Protein AF-A0A504YYD1-F1 (afdb_monomer)

Nearest PDB structures (foldseek):
  1g73-assembly2_B  TM=5.243E-01  e=1.304E+00  Homo sapiens
  6mbz-assembly1_A  TM=4.098E-01  e=5.709E-01  Homo sapiens
  8e2i-assembly1_F  TM=4.794E-01  e=3.617E+00  Homo sapiens
  6grj-assembly1_D  TM=2.932E-01  e=6.803E+00  Aeromonas hydrophila

Sequence (194 aa):
MLKLFTLKDSTRMEMFETFVKDASSSIQLWKGELDQLIQSCKQVSDAHRDLDCLGSANFLPFDIDLHVWTNSLKCKLGSALENSFEAMNRLRTASLNVLERIESLEIVLCPSIGLPDLPDNWAHISNCLSLLNRFRTELANECDAIGLYHLRAVFKNDDSHSPSVLPPFDPNLSVIWKLWMELYLPVLRTAVHS

Organism: Fasciola gigantica (NCBI:txid46835)

Mean predicted aligned error: 9.42 Å

pLDDT: mean 80.43, std 17.42, range [34.28, 98.25]

Radius of gyration: 24.1 Å; Cα contacts (8 Å, |Δi|>4): 120; chains: 1; bounding box: 50×37×82 Å

Solvent-accessible surface area (backbone atoms only — not comparable to full-atom values): 10838 Å² total; per-residue (Å²): 131,77,74,65,59,62,55,58,52,52,57,49,46,56,49,51,54,48,41,52,52,52,29,52,52,32,47,52,50,28,53,52,31,47,54,49,25,55,54,25,34,48,48,24,44,51,31,52,50,57,50,51,51,59,78,69,50,94,70,71,65,94,86,59,58,63,66,63,53,52,50,51,45,50,51,51,29,51,53,26,48,52,51,24,53,52,28,49,51,51,27,51,52,30,50,52,51,30,50,54,32,51,51,53,44,49,64,66,56,56,73,66,74,78,56,97,84,49,80,81,52,48,64,55,52,52,48,52,53,53,47,56,54,49,50,52,55,51,44,52,55,50,51,53,43,50,51,53,52,48,51,34,34,73,66,65,54,58,78,88,78,57,83,93,78,67,80,84,75,54,91,89,60,57,62,61,62,48,43,41,67,74,55,45,51,56,54,58,54,51,68,71,77,111

Secondary structure (DSSP, 8-state):
--HHHHHHHHHHHHHHHHHHHHHHHHHHHHHHHHHHHHHHHHHHHHHHHHHHHHHH-S---TTS-HHHHHHHHHHHHHHHHHHHHHHHHHHHHHHHHHHHHHHHHHHHHGGGGG-TT-TTTHHHHHHHHHHHHHHHHHHHHHHHHHHHHHHHHHHT--GGGS-TTSPPP-TT--HHHHHIIIIIHHHHHHHHH-

Foldseek 3Di:
DPPVVVVVLVVLLVVLVVLLVQLLVLVVQLLVLLVQLVVLLVQLLVLVVVLVCLVVDPDDPPPDDPVVVNVVSVVSNVVSLVSNVVSLVSSVVSLVSSLVSLVVSLVSLVVVVPDPPCPPCVVLSVVLVVLSVVLNVLSVVLNVLSVVSSVCSSVVDDPVPDDPPDDRDDSVDDPNNCCCVPPNSVSSVVSSVD

Structure (mmCIF, N/CA/C/O backbone):
data_AF-A0A504YYD1-F1
#
_entry.id   AF-A0A504YYD1-F1
#
loop_
_atom_site.group_PDB
_atom_site.id
_atom_site.type_symbol
_atom_site.label_atom_id
_atom_site.label_alt_id
_atom_site.label_comp_id
_atom_site.label_asym_id
_atom_site.label_entity_id
_atom_site.label_seq_id
_atom_site.pdbx_PDB_ins_code
_atom_site.Cartn_x
_atom_site.Cartn_y
_atom_site.Cartn_z
_atom_site.occupancy
_atom_site.B_iso_or_equiv
_atom_site.auth_seq_id
_atom_site.auth_comp_id
_atom_site.auth_asym_id
_atom_site.auth_atom_id
_atom_site.pdbx_PDB_model_num
ATOM 1 N N . MET A 1 1 ? -24.766 14.985 42.726 1.00 42.97 1 MET A N 1
ATOM 2 C CA . MET A 1 1 ? -23.705 14.038 42.318 1.00 42.97 1 MET A CA 1
ATOM 3 C C . MET A 1 1 ? -23.886 13.459 40.900 1.00 42.97 1 MET A C 1
ATOM 5 O O . MET A 1 1 ? -22.974 12.806 40.429 1.00 42.97 1 MET A O 1
ATOM 9 N N . LEU A 1 2 ? -24.981 13.758 40.177 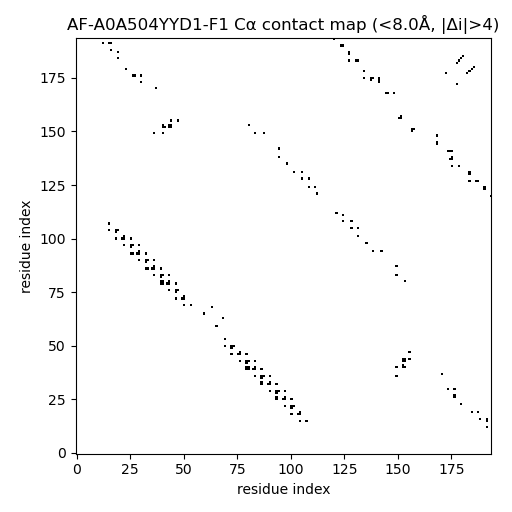1.00 41.09 2 LEU A N 1
ATOM 10 C CA . LEU A 1 2 ? -25.261 13.253 38.814 1.00 41.09 2 LEU A CA 1
ATOM 11 C C . LEU A 1 2 ? -24.666 14.074 37.644 1.00 41.09 2 LEU A C 1
ATOM 13 O O . LEU A 1 2 ? -24.693 13.615 36.514 1.00 41.09 2 LEU A O 1
ATOM 17 N N . LYS A 1 3 ? -24.111 15.274 37.883 1.00 34.28 3 LYS A N 1
ATOM 18 C CA . LYS A 1 3 ? -23.580 16.153 36.811 1.00 34.28 3 LYS A CA 1
ATOM 19 C C . LYS A 1 3 ? -22.108 15.911 36.436 1.00 34.28 3 LYS A C 1
ATOM 21 O O . LYS A 1 3 ? -21.647 16.446 35.437 1.00 34.28 3 LYS A O 1
ATOM 26 N N . LEU A 1 4 ? -21.365 15.142 37.236 1.00 34.69 4 LEU A N 1
ATOM 27 C CA . LEU A 1 4 ? -19.936 14.868 37.004 1.00 34.69 4 LEU A CA 1
ATOM 28 C C . LEU A 1 4 ? -19.695 13.643 36.107 1.00 34.69 4 LEU A C 1
ATOM 30 O O . LEU A 1 4 ? -18.653 13.575 35.464 1.00 34.69 4 LEU A O 1
ATOM 34 N N . PHE A 1 5 ? -20.654 12.715 36.029 1.00 34.59 5 PHE A N 1
ATOM 35 C CA . PHE A 1 5 ? -20.566 11.543 35.151 1.00 34.59 5 PHE A CA 1
ATOM 36 C C . PHE A 1 5 ? -20.777 11.916 33.674 1.00 34.59 5 PHE A C 1
ATOM 38 O O . PHE A 1 5 ? -19.960 11.568 32.832 1.00 34.59 5 PHE A O 1
ATOM 45 N N . THR A 1 6 ? -21.766 12.762 33.369 1.00 43.53 6 THR A N 1
ATOM 46 C CA . THR A 1 6 ? -22.116 13.142 31.986 1.00 43.53 6 THR A CA 1
ATOM 47 C C . THR A 1 6 ? -21.022 13.916 31.239 1.00 43.53 6 THR A C 1
ATOM 49 O O . THR A 1 6 ? -20.886 13.781 30.030 1.00 43.53 6 THR A O 1
ATOM 52 N N . LEU A 1 7 ? -20.223 14.726 31.940 1.00 42.06 7 LEU A N 1
ATOM 53 C CA . LEU A 1 7 ? -19.131 15.500 31.329 1.00 42.06 7 LEU A CA 1
ATOM 54 C C . LEU A 1 7 ? -17.908 14.633 30.999 1.00 42.06 7 LEU A C 1
ATOM 56 O O . LEU A 1 7 ? -17.250 14.861 29.989 1.00 42.06 7 LEU A O 1
ATOM 60 N N . LYS A 1 8 ? -17.612 13.628 31.832 1.00 53.81 8 LYS A N 1
ATOM 61 C CA . LYS A 1 8 ? -16.450 12.747 31.656 1.00 53.81 8 LYS A CA 1
ATOM 62 C C . LYS A 1 8 ? -16.650 11.761 30.502 1.00 53.81 8 LYS A C 1
ATOM 64 O O . LYS A 1 8 ? -15.680 11.44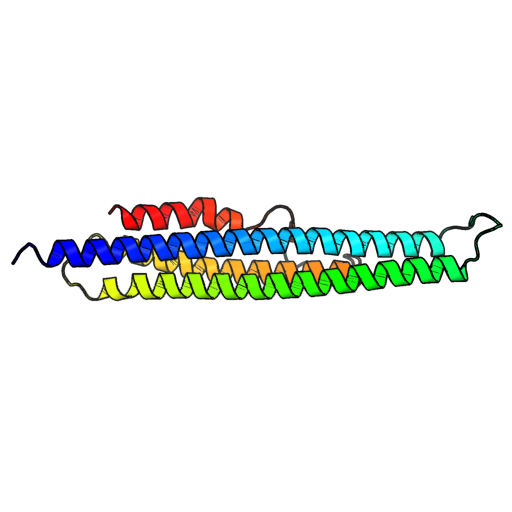4 29.816 1.00 53.81 8 LYS A O 1
ATOM 69 N N . ASP A 1 9 ? -17.891 11.342 30.268 1.00 59.84 9 ASP A N 1
ATOM 70 C CA . ASP A 1 9 ? -18.254 10.472 29.146 1.00 59.84 9 ASP A CA 1
ATOM 71 C C . ASP A 1 9 ? -18.322 11.246 27.817 1.00 59.84 9 ASP A C 1
ATOM 73 O O . ASP A 1 9 ? -17.799 10.764 26.815 1.00 59.84 9 ASP A O 1
ATOM 77 N N . SER A 1 10 ? -18.810 12.498 27.820 1.00 63.69 10 SER A N 1
ATOM 78 C CA . SER A 1 10 ? -18.824 13.370 26.627 1.00 63.69 10 SER A CA 1
ATOM 79 C C . SER A 1 10 ? -17.419 13.637 26.072 1.00 63.69 10 SER A C 1
ATOM 81 O O . SER A 1 10 ? -17.175 13.451 24.884 1.00 63.69 10 SER A O 1
ATOM 83 N N . THR A 1 11 ? -16.457 14.012 26.924 1.00 70.06 11 THR A N 1
ATOM 84 C CA . THR A 1 11 ? -15.074 14.275 26.482 1.00 70.06 11 THR A CA 1
ATOM 85 C C . THR A 1 11 ? -14.361 13.001 26.016 1.00 70.06 11 THR A C 1
ATOM 87 O O . THR A 1 11 ? -13.515 13.047 25.127 1.00 70.06 11 THR A O 1
ATOM 90 N N . ARG A 1 12 ? -14.694 11.839 26.593 1.00 68.06 12 ARG A N 1
ATOM 91 C CA . ARG A 1 12 ? -14.140 10.545 26.165 1.00 68.06 12 ARG A CA 1
ATOM 92 C C . ARG A 1 12 ? -14.665 10.115 24.800 1.00 68.06 12 ARG A C 1
ATOM 94 O O . ARG A 1 12 ? -13.873 9.644 23.988 1.00 68.06 12 ARG A O 1
ATOM 101 N N . MET A 1 13 ? -15.954 10.316 24.538 1.00 70.56 13 MET A N 1
ATOM 102 C CA . MET A 1 13 ? -16.548 10.041 23.230 1.00 70.56 13 MET A CA 1
ATOM 103 C C . MET A 1 13 ? -15.988 10.960 22.140 1.00 70.56 13 MET A C 1
ATOM 105 O O . MET A 1 13 ? -15.595 10.470 21.085 1.00 70.56 13 MET A O 1
ATOM 109 N N . GLU A 1 14 ? -15.840 12.260 22.414 1.00 76.69 14 GLU A N 1
ATOM 110 C CA . GLU A 1 14 ? -15.205 13.206 21.481 1.00 76.69 14 GLU A CA 1
ATOM 111 C C . GLU A 1 14 ? -13.750 12.827 21.161 1.00 76.69 14 GLU A C 1
ATOM 113 O O . GLU A 1 14 ? -13.320 12.882 20.003 1.00 76.69 14 GLU A O 1
ATOM 118 N N . MET A 1 15 ? -12.985 12.392 22.170 1.00 80.25 15 MET A N 1
ATOM 119 C CA . MET A 1 15 ? -11.631 11.880 21.952 1.00 80.25 15 MET A CA 1
ATOM 120 C C . MET A 1 15 ? -11.645 10.623 21.080 1.00 80.25 15 MET A C 1
ATOM 122 O O . MET A 1 15 ? -10.902 10.563 20.104 1.00 80.25 15 MET A O 1
ATOM 126 N N . PHE A 1 16 ? -12.497 9.641 21.380 1.00 82.06 16 PHE A N 1
ATOM 127 C CA . PHE A 1 16 ? -12.577 8.409 20.595 1.00 82.06 16 PHE A CA 1
ATOM 128 C C . PHE A 1 16 ? -12.967 8.673 19.133 1.00 82.06 16 PHE A C 1
ATOM 130 O O . PHE A 1 16 ? -12.318 8.150 18.227 1.00 82.06 16 PHE A O 1
ATOM 137 N N . GLU A 1 17 ? -13.949 9.543 18.873 1.00 84.38 17 GLU A N 1
ATOM 138 C CA . GLU A 1 17 ? -14.280 9.962 17.505 1.00 84.38 17 GLU A CA 1
ATOM 139 C C . GLU A 1 17 ? -13.091 10.585 16.776 1.00 84.38 17 GLU A C 1
ATOM 141 O O . GLU A 1 17 ? -12.903 10.349 15.580 1.00 84.38 17 GLU A O 1
ATOM 146 N N . THR A 1 18 ? -12.303 11.394 17.484 1.00 89.19 18 THR A N 1
ATOM 147 C CA . THR A 1 18 ? -11.101 12.021 16.930 1.00 89.19 18 THR A CA 1
ATOM 148 C C . THR A 1 18 ? -10.091 10.951 16.520 1.00 89.19 18 THR A C 1
ATOM 150 O O . THR A 1 18 ? -9.638 10.952 15.379 1.00 89.19 18 THR A O 1
ATOM 153 N N . PHE A 1 19 ? -9.841 9.952 17.370 1.00 89.56 19 PHE A N 1
ATOM 154 C CA . PHE A 1 19 ? -8.949 8.842 17.025 1.00 89.56 19 PHE A CA 1
ATOM 155 C C . PHE A 1 19 ? -9.462 7.995 15.847 1.00 89.56 19 PHE A C 1
ATOM 157 O O . PHE A 1 19 ? -8.673 7.603 14.986 1.00 89.56 19 PHE A O 1
ATOM 164 N N . VAL A 1 20 ? -10.776 7.749 15.746 1.00 90.19 20 VAL A N 1
ATOM 165 C CA . VAL A 1 20 ? -11.374 7.058 14.583 1.00 90.19 20 VAL A CA 1
ATOM 166 C C . VAL A 1 20 ? -11.178 7.868 13.295 1.00 90.19 20 VAL A C 1
ATOM 168 O O . VAL A 1 20 ? -10.873 7.294 12.241 1.00 90.19 20 VAL A O 1
ATOM 171 N N . LYS A 1 21 ? -11.336 9.198 13.353 1.00 91.88 21 LYS A N 1
ATOM 172 C CA . LYS A 1 21 ? -11.102 10.102 12.213 1.00 91.88 21 LYS A CA 1
ATOM 173 C C . LYS A 1 21 ? -9.626 10.123 11.806 1.00 91.88 21 LYS A C 1
ATOM 175 O O . LYS A 1 21 ? -9.332 10.034 10.612 1.00 91.88 21 LYS A O 1
ATOM 180 N N . ASP A 1 22 ? -8.713 10.158 12.770 1.00 93.69 22 ASP A N 1
ATOM 181 C CA . ASP A 1 22 ? -7.267 10.157 12.526 1.00 93.69 22 ASP A CA 1
ATOM 182 C C . ASP A 1 22 ? -6.792 8.838 11.904 1.00 93.69 22 ASP A C 1
ATOM 184 O O . ASP A 1 22 ? -6.015 8.839 10.942 1.00 93.69 22 ASP A O 1
ATOM 188 N N . ALA A 1 23 ? -7.301 7.704 12.393 1.00 93.69 23 ALA A N 1
ATOM 189 C CA . ALA A 1 23 ? -7.032 6.396 11.802 1.00 93.69 23 ALA A CA 1
ATOM 190 C C . ALA A 1 23 ? -7.586 6.294 10.378 1.00 93.69 23 ALA A C 1
ATOM 192 O O . ALA A 1 23 ? -6.870 5.873 9.471 1.00 93.69 23 ALA A O 1
ATOM 193 N N . SER A 1 24 ? -8.817 6.764 10.152 1.00 94.88 24 SER A N 1
ATOM 194 C CA . SER A 1 24 ? -9.422 6.776 8.813 1.00 94.88 24 SER A CA 1
ATOM 195 C C . SER A 1 24 ? -8.608 7.615 7.827 1.00 94.88 24 SER A C 1
ATOM 197 O O . SER A 1 24 ? -8.353 7.179 6.707 1.00 94.88 24 SER A O 1
ATOM 199 N N . SER A 1 25 ? -8.149 8.792 8.258 1.00 95.94 25 SER A N 1
ATOM 200 C CA . SER A 1 25 ? -7.308 9.675 7.443 1.00 95.94 25 SER A CA 1
ATOM 201 C C . SER A 1 25 ? -5.957 9.029 7.125 1.00 95.94 25 SER A C 1
ATOM 203 O O . SER A 1 25 ? -5.481 9.104 5.993 1.00 95.94 25 SER A O 1
ATOM 205 N N . SER A 1 26 ? -5.362 8.334 8.098 1.00 96.50 26 SER A N 1
ATOM 206 C CA . SER A 1 26 ? -4.092 7.618 7.914 1.00 96.50 26 SER A CA 1
ATOM 207 C C . SER A 1 26 ? -4.231 6.446 6.938 1.00 96.50 26 SER A C 1
ATOM 209 O O . SER A 1 26 ? -3.362 6.245 6.094 1.00 96.50 26 SER A O 1
ATOM 211 N N . ILE A 1 27 ? -5.344 5.711 6.993 1.00 96.00 27 ILE A N 1
ATOM 212 C CA . ILE A 1 27 ? -5.642 4.604 6.071 1.00 96.00 27 ILE A CA 1
ATOM 213 C C . ILE A 1 27 ? -5.910 5.119 4.652 1.00 96.00 27 ILE A C 1
ATOM 215 O O . ILE A 1 27 ? -5.463 4.513 3.679 1.00 96.00 27 ILE A O 1
ATOM 219 N N . GLN A 1 28 ? -6.586 6.261 4.514 1.00 95.75 28 GLN A N 1
ATOM 220 C CA . GLN A 1 28 ? -6.781 6.904 3.215 1.00 95.75 28 GLN A CA 1
ATOM 221 C C . GLN A 1 28 ? -5.449 7.355 2.600 1.00 95.75 28 GLN A C 1
ATOM 223 O O . GLN A 1 28 ? -5.219 7.130 1.412 1.00 95.75 28 GLN A O 1
ATOM 228 N N . LEU A 1 29 ? -4.560 7.953 3.400 1.00 96.75 29 LEU A N 1
ATOM 229 C CA . LEU A 1 29 ? -3.213 8.307 2.952 1.00 96.75 29 LEU A CA 1
ATOM 230 C C . LEU A 1 29 ? -2.432 7.061 2.521 1.00 96.75 29 LEU A C 1
ATOM 232 O O . LEU A 1 29 ? -1.857 7.045 1.437 1.00 96.75 29 LEU A O 1
ATOM 236 N N . TRP A 1 30 ? -2.466 6.002 3.332 1.00 97.06 30 TRP A N 1
ATOM 237 C CA . TRP A 1 30 ? -1.834 4.724 3.012 1.00 97.06 30 TRP A CA 1
ATOM 238 C C . TRP A 1 30 ? -2.330 4.148 1.679 1.00 97.06 30 TRP A C 1
ATOM 240 O O . TRP A 1 30 ? -1.519 3.738 0.851 1.00 97.06 30 TRP A O 1
ATOM 250 N N . LYS A 1 31 ? -3.642 4.202 1.412 1.00 95.75 31 LYS A N 1
ATOM 251 C CA . LYS A 1 31 ? -4.211 3.780 0.124 1.00 95.75 31 LYS A CA 1
ATOM 252 C C . LYS A 1 31 ? -3.691 4.627 -1.043 1.00 95.75 31 LYS A C 1
ATOM 254 O O . LYS A 1 31 ? -3.404 4.080 -2.104 1.00 95.75 31 LYS A O 1
ATOM 259 N N . GLY A 1 32 ? -3.542 5.937 -0.844 1.00 96.25 32 GLY A N 1
ATOM 260 C CA . GLY A 1 32 ? -2.946 6.832 -1.836 1.00 96.25 32 GLY A CA 1
ATOM 261 C C . GLY A 1 32 ? -1.485 6.487 -2.146 1.00 96.25 32 GLY A C 1
ATOM 262 O O . GLY A 1 32 ? -1.105 6.433 -3.313 1.00 96.25 32 GLY A O 1
ATOM 263 N N . GLU A 1 33 ? -0.677 6.188 -1.126 1.00 97.19 33 GLU A N 1
ATOM 264 C CA . GLU A 1 33 ? 0.712 5.746 -1.322 1.00 97.19 33 GLU A CA 1
ATOM 265 C C . GLU A 1 33 ? 0.795 4.379 -2.016 1.00 97.19 33 GLU A C 1
ATOM 267 O O . GLU A 1 33 ? 1.678 4.162 -2.848 1.00 97.19 33 GLU A O 1
ATOM 272 N N . LEU A 1 34 ? -0.150 3.473 -1.740 1.00 96.00 34 LEU A N 1
ATOM 273 C CA . LEU A 1 34 ? -0.249 2.194 -2.442 1.00 96.00 34 LEU A CA 1
ATOM 274 C C . LEU A 1 34 ? -0.516 2.406 -3.939 1.00 96.00 34 LEU A C 1
ATOM 276 O O . LEU A 1 34 ? 0.162 1.807 -4.774 1.00 96.00 34 LEU A O 1
ATOM 280 N N . ASP A 1 35 ? -1.438 3.303 -4.291 1.00 95.31 35 ASP A N 1
ATOM 281 C CA . ASP A 1 35 ? -1.726 3.637 -5.691 1.00 95.31 35 ASP A CA 1
ATOM 282 C C . ASP A 1 35 ? -0.499 4.222 -6.406 1.00 95.31 35 ASP A C 1
ATOM 284 O O . ASP A 1 35 ? -0.208 3.863 -7.552 1.00 95.31 35 ASP A O 1
ATOM 288 N N . GLN A 1 36 ? 0.278 5.063 -5.716 1.00 96.62 36 GLN A N 1
ATOM 289 C CA . GLN A 1 36 ? 1.526 5.604 -6.258 1.00 96.62 36 GLN A CA 1
ATOM 290 C C . GLN A 1 36 ? 2.597 4.530 -6.463 1.00 96.62 36 GLN A C 1
ATOM 292 O O . GLN A 1 36 ? 3.305 4.545 -7.477 1.00 96.62 36 GLN A O 1
ATOM 297 N N . LEU A 1 37 ? 2.712 3.576 -5.538 1.00 96.44 37 LEU A N 1
ATOM 298 C CA . LEU A 1 37 ? 3.614 2.439 -5.695 1.00 96.44 37 LEU A CA 1
ATOM 299 C C . LEU A 1 37 ? 3.218 1.586 -6.902 1.00 96.44 37 LEU A C 1
ATOM 301 O O . LEU A 1 37 ? 4.075 1.261 -7.721 1.00 96.44 37 LEU A O 1
ATOM 305 N N . ILE A 1 38 ? 1.931 1.266 -7.055 1.00 94.12 38 ILE A N 1
ATOM 306 C CA . ILE A 1 38 ? 1.423 0.476 -8.186 1.00 94.12 38 ILE A CA 1
ATOM 307 C C . ILE A 1 38 ? 1.767 1.154 -9.511 1.00 94.12 38 ILE A C 1
ATOM 309 O O . ILE A 1 38 ? 2.294 0.506 -10.421 1.00 94.12 38 ILE A O 1
ATOM 313 N N . GLN A 1 39 ? 1.529 2.463 -9.604 1.00 95.19 39 GLN A N 1
ATOM 314 C CA . GLN A 1 39 ? 1.860 3.242 -10.791 1.00 95.19 39 GLN A CA 1
ATOM 315 C C . GLN A 1 39 ? 3.372 3.259 -11.069 1.00 95.19 39 GLN A C 1
ATOM 317 O O . GLN A 1 39 ? 3.786 3.114 -12.220 1.00 95.19 39 GLN A O 1
ATOM 322 N N . SER A 1 40 ? 4.202 3.377 -10.032 1.00 96.31 40 SER A N 1
ATOM 323 C CA . SER A 1 40 ? 5.665 3.346 -10.167 1.00 96.31 40 SER A CA 1
ATOM 324 C C . SER A 1 40 ? 6.168 1.965 -10.615 1.00 96.31 40 SER A C 1
ATOM 326 O O . SER A 1 40 ? 6.990 1.868 -11.523 1.00 96.31 40 SER A O 1
ATOM 328 N N . CYS A 1 41 ? 5.617 0.873 -10.073 1.00 94.00 41 CYS A N 1
ATOM 329 C CA . CYS A 1 41 ? 5.908 -0.497 -10.520 1.00 94.00 41 CYS A CA 1
ATOM 330 C C . CYS A 1 41 ? 5.535 -0.724 -11.992 1.00 94.00 41 CYS A C 1
ATOM 332 O O . CYS A 1 41 ? 6.255 -1.409 -12.726 1.00 94.00 41 CYS A O 1
ATOM 334 N N . LYS A 1 42 ? 4.428 -0.128 -12.449 1.00 92.56 42 LYS A N 1
ATOM 335 C CA . LYS A 1 42 ? 4.033 -0.173 -13.860 1.00 92.56 42 LYS A CA 1
ATOM 336 C C . LYS A 1 42 ? 5.057 0.533 -14.750 1.00 92.56 42 LYS A C 1
ATOM 338 O O . LYS A 1 42 ? 5.438 -0.021 -15.774 1.00 92.56 42 LYS A O 1
ATOM 343 N N . GLN A 1 43 ? 5.562 1.697 -14.334 1.00 94.75 43 GLN A N 1
ATOM 344 C CA . GLN A 1 43 ? 6.621 2.410 -15.062 1.00 94.75 43 GLN A CA 1
ATOM 345 C C . GLN A 1 43 ? 7.914 1.593 -15.159 1.00 94.75 43 GLN A C 1
ATOM 347 O O . GLN A 1 43 ? 8.547 1.589 -16.213 1.00 94.75 43 GLN A O 1
ATOM 352 N N . VAL A 1 44 ? 8.289 0.878 -14.093 1.00 94.56 44 VAL A N 1
ATOM 353 C CA . VAL A 1 44 ? 9.433 -0.048 -14.112 1.00 94.56 44 VAL A CA 1
ATOM 354 C C . VAL A 1 44 ? 9.202 -1.174 -15.119 1.00 94.56 44 VAL A C 1
ATOM 356 O O . VAL A 1 44 ? 10.066 -1.443 -15.950 1.00 94.56 44 VAL A O 1
ATOM 359 N N . SER A 1 45 ? 8.018 -1.790 -15.094 1.00 91.25 45 SER A N 1
ATOM 360 C CA . SER A 1 45 ? 7.654 -2.871 -16.019 1.00 91.25 45 SER A CA 1
ATOM 361 C C . SER A 1 45 ? 7.662 -2.401 -17.480 1.00 91.25 45 SER A C 1
ATOM 363 O O . SER A 1 45 ? 8.203 -3.079 -18.352 1.00 91.25 45 SER A O 1
ATOM 365 N N . ASP A 1 46 ? 7.118 -1.210 -17.747 1.00 90.62 46 ASP A N 1
ATOM 366 C CA . ASP A 1 46 ? 7.135 -0.588 -19.071 1.00 90.62 46 ASP A CA 1
ATOM 367 C C . ASP A 1 46 ? 8.572 -0.268 -19.526 1.00 90.62 46 ASP A C 1
ATOM 369 O O . ASP A 1 46 ? 8.910 -0.510 -20.682 1.00 90.62 46 ASP A O 1
ATOM 373 N N . ALA A 1 47 ? 9.438 0.220 -18.629 1.00 91.25 47 ALA A N 1
ATOM 374 C CA . ALA A 1 47 ? 10.840 0.510 -18.942 1.00 91.25 47 ALA A CA 1
ATOM 375 C C . ALA A 1 47 ? 11.662 -0.760 -19.228 1.00 91.25 47 ALA A C 1
ATOM 377 O O . ALA A 1 47 ? 12.481 -0.754 -20.148 1.00 91.25 47 ALA A O 1
ATOM 378 N N . HIS A 1 48 ? 11.421 -1.851 -18.492 1.00 90.12 48 HIS A N 1
ATOM 379 C CA . HIS A 1 48 ? 11.995 -3.168 -18.799 1.00 90.12 48 HIS A CA 1
ATOM 380 C C . HIS A 1 48 ? 11.560 -3.652 -20.182 1.00 90.12 48 HIS A C 1
ATOM 382 O O . HIS A 1 48 ? 12.408 -4.023 -20.992 1.00 90.12 48 HIS A O 1
ATOM 388 N N . ARG A 1 49 ? 10.259 -3.571 -20.490 1.00 88.12 49 ARG A N 1
ATOM 389 C CA . ARG A 1 49 ? 9.724 -3.951 -21.805 1.00 88.12 49 ARG A CA 1
ATOM 390 C C . ARG A 1 49 ? 10.351 -3.133 -22.933 1.00 88.12 49 ARG A C 1
ATOM 392 O O . ARG A 1 49 ? 10.731 -3.702 -23.951 1.00 88.12 49 ARG A O 1
ATOM 399 N N . ASP A 1 50 ? 10.481 -1.818 -22.764 1.00 87.19 50 ASP A N 1
ATOM 400 C CA . ASP A 1 50 ? 11.111 -0.951 -23.768 1.00 87.19 50 ASP A CA 1
ATOM 401 C C . ASP A 1 50 ? 12.571 -1.365 -24.031 1.00 87.19 50 ASP A C 1
ATOM 403 O O . ASP A 1 50 ? 13.023 -1.351 -25.178 1.00 87.19 50 ASP A O 1
ATOM 407 N N . LEU A 1 51 ? 13.300 -1.771 -22.984 1.00 86.19 51 LEU A N 1
ATOM 408 C CA . LEU A 1 51 ? 14.680 -2.244 -23.091 1.00 86.19 51 LEU A CA 1
ATOM 409 C C . LEU A 1 51 ? 14.775 -3.616 -23.786 1.00 86.19 51 LEU A C 1
ATOM 411 O O . LEU A 1 51 ? 15.660 -3.816 -24.617 1.00 86.19 51 LEU A O 1
ATOM 415 N N . ASP A 1 52 ? 13.848 -4.538 -23.515 1.00 84.12 52 ASP A N 1
ATOM 416 C CA . ASP A 1 52 ? 13.788 -5.846 -24.187 1.00 84.12 52 ASP A CA 1
ATOM 417 C C . ASP A 1 52 ? 13.446 -5.737 -25.676 1.00 84.12 52 ASP A C 1
ATOM 419 O O . ASP A 1 52 ? 13.978 -6.478 -26.510 1.00 84.12 52 ASP A O 1
ATOM 423 N N . CYS A 1 53 ? 12.561 -4.799 -26.025 1.00 79.88 53 CYS A N 1
ATOM 424 C CA . CYS A 1 53 ? 12.207 -4.509 -27.410 1.00 79.88 53 CYS A CA 1
ATOM 425 C C . CYS A 1 53 ? 13.444 -4.116 -28.234 1.00 79.88 53 CYS A C 1
ATOM 427 O O . CYS A 1 53 ? 13.518 -4.457 -29.409 1.00 79.88 53 CYS A O 1
ATOM 429 N N . LEU A 1 54 ? 14.456 -3.476 -27.633 1.00 73.56 54 LEU A N 1
ATOM 430 C CA . LEU A 1 54 ? 15.729 -3.218 -28.318 1.00 73.56 54 LEU A CA 1
ATOM 431 C C . LEU A 1 54 ? 16.570 -4.472 -28.533 1.00 73.56 54 LEU A C 1
ATOM 433 O O . LEU A 1 54 ? 17.215 -4.592 -29.569 1.00 73.56 54 LEU A O 1
ATOM 437 N N . GLY A 1 55 ? 16.567 -5.403 -27.579 1.00 64.88 55 GLY A N 1
ATOM 438 C CA . GLY A 1 55 ? 17.283 -6.674 -27.716 1.00 64.88 55 GLY A CA 1
ATOM 439 C C . GLY A 1 55 ? 16.686 -7.593 -28.786 1.00 64.88 55 GLY A C 1
ATOM 440 O O . GLY A 1 55 ? 17.369 -8.488 -29.276 1.00 64.88 55 GLY A O 1
ATOM 441 N N . SER A 1 56 ? 15.422 -7.364 -29.155 1.00 64.88 56 SER A N 1
ATOM 442 C CA . SER A 1 56 ? 14.666 -8.154 -30.135 1.00 64.88 56 SER A CA 1
ATOM 443 C C . SER A 1 56 ? 14.438 -7.447 -31.480 1.00 64.88 56 SER A C 1
ATOM 445 O O . SER A 1 56 ? 14.095 -8.106 -32.464 1.0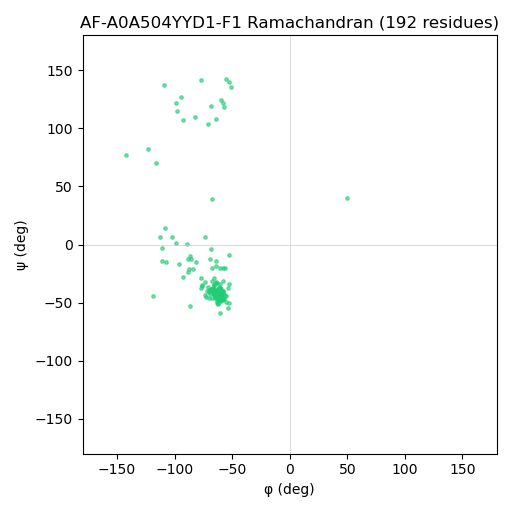0 64.88 56 SER A O 1
ATOM 447 N N . ALA A 1 57 ? 14.644 -6.128 -31.569 1.00 59.06 57 ALA A N 1
ATOM 448 C CA . ALA A 1 57 ? 14.433 -5.362 -32.793 1.00 59.06 57 ALA A CA 1
ATOM 449 C C . ALA A 1 57 ? 15.633 -5.445 -33.755 1.00 59.06 57 ALA A C 1
ATOM 451 O O . ALA A 1 57 ? 16.659 -4.801 -33.561 1.00 59.06 57 ALA A O 1
ATOM 452 N N . ASN A 1 58 ? 15.445 -6.139 -34.881 1.00 55.75 58 ASN A N 1
ATOM 453 C CA . ASN A 1 58 ? 16.338 -6.101 -36.053 1.00 55.75 58 ASN A CA 1
ATOM 454 C C . ASN A 1 58 ? 16.241 -4.795 -36.877 1.00 55.75 58 ASN A C 1
ATOM 456 O O . ASN A 1 58 ? 16.816 -4.708 -37.959 1.00 55.75 58 ASN A O 1
ATOM 460 N N . PHE A 1 59 ? 15.494 -3.789 -36.412 1.00 55.44 59 PHE A N 1
ATOM 461 C CA . PHE A 1 59 ? 15.186 -2.585 -37.187 1.00 55.44 59 PHE A CA 1
ATOM 462 C C . PHE A 1 59 ? 15.190 -1.346 -36.293 1.00 55.44 59 PHE A C 1
ATOM 464 O O . PHE A 1 59 ? 14.143 -0.825 -35.914 1.00 55.44 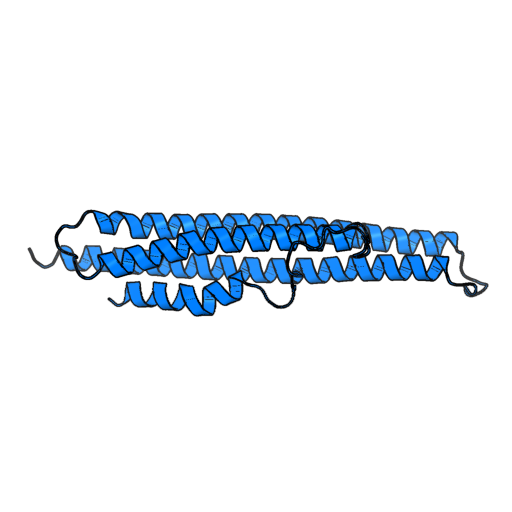59 PHE A O 1
ATOM 471 N N . LEU A 1 60 ? 16.385 -0.865 -35.958 1.00 61.38 60 LEU A N 1
ATOM 472 C CA . LEU A 1 60 ? 16.542 0.538 -35.590 1.00 61.38 60 LEU A CA 1
ATOM 473 C C . LEU A 1 60 ? 16.535 1.381 -36.873 1.00 61.38 60 LEU A C 1
ATOM 475 O O . LEU A 1 60 ? 17.092 0.943 -37.884 1.00 61.38 60 LEU A O 1
ATOM 479 N N . PRO A 1 61 ? 15.919 2.575 -36.869 1.00 63.53 61 PRO A N 1
ATOM 480 C CA . PRO A 1 61 ? 16.112 3.546 -37.938 1.00 63.53 61 PRO A CA 1
ATOM 481 C C . PRO A 1 61 ? 17.613 3.771 -38.171 1.00 63.53 61 PRO A C 1
ATOM 483 O O . PRO A 1 61 ? 18.359 3.925 -37.205 1.00 63.53 61 PRO A O 1
ATOM 486 N N . PHE A 1 62 ? 18.045 3.799 -39.436 1.00 61.34 62 PHE A N 1
ATOM 487 C CA . PHE A 1 62 ? 19.465 3.861 -39.822 1.00 61.34 62 PHE A CA 1
ATOM 488 C C . PHE A 1 62 ? 20.239 5.056 -39.227 1.00 61.34 62 PHE A C 1
ATOM 490 O O . PHE A 1 62 ? 21.461 4.990 -39.132 1.00 61.34 62 PHE A O 1
ATOM 497 N N . ASP A 1 63 ? 19.539 6.107 -38.788 1.00 70.81 63 ASP A N 1
ATOM 498 C CA . ASP A 1 63 ? 20.127 7.360 -38.299 1.00 70.81 63 ASP A CA 1
ATOM 499 C C . ASP A 1 63 ? 20.225 7.465 -36.763 1.00 70.81 63 ASP A C 1
ATOM 501 O O . ASP A 1 63 ? 20.656 8.495 -36.242 1.00 70.81 63 ASP A O 1
ATOM 505 N N . ILE A 1 64 ? 19.813 6.438 -36.007 1.00 71.81 64 ILE A N 1
ATOM 506 C CA . ILE A 1 64 ? 19.858 6.469 -34.537 1.00 71.81 64 ILE A CA 1
ATOM 507 C C . ILE A 1 64 ? 21.096 5.735 -34.026 1.00 71.81 64 ILE A C 1
ATOM 509 O O . ILE A 1 64 ? 21.258 4.533 -34.232 1.00 71.81 64 ILE A O 1
ATOM 513 N N . ASP A 1 65 ? 21.932 6.451 -33.272 1.00 80.56 65 ASP A N 1
ATOM 514 C CA . ASP A 1 65 ? 23.018 5.844 -32.508 1.00 80.56 65 ASP A CA 1
ATOM 515 C C . ASP A 1 65 ? 22.435 4.916 -31.426 1.00 80.56 65 ASP A C 1
ATOM 517 O O . ASP A 1 65 ? 21.866 5.355 -30.418 1.00 80.56 65 ASP A O 1
ATOM 521 N N . LEU A 1 66 ? 22.586 3.608 -31.650 1.00 80.19 66 LEU A N 1
ATOM 522 C CA . LEU A 1 66 ? 22.152 2.544 -30.746 1.00 80.19 66 LEU A CA 1
ATOM 523 C C . LEU A 1 66 ? 22.690 2.743 -29.320 1.00 80.19 66 LEU A C 1
ATOM 525 O O . LEU A 1 66 ? 21.997 2.407 -28.357 1.00 80.19 66 LEU A O 1
ATOM 529 N N . HIS A 1 67 ? 23.897 3.289 -29.155 1.00 82.25 67 HIS A N 1
ATOM 530 C CA . HIS A 1 67 ? 24.484 3.519 -27.840 1.00 82.25 67 HIS A CA 1
ATOM 531 C C . HIS A 1 67 ? 23.761 4.641 -27.092 1.00 82.25 67 HIS A C 1
ATOM 533 O O . HIS A 1 67 ? 23.393 4.462 -25.928 1.00 82.25 67 HIS A O 1
ATOM 539 N N . VAL A 1 68 ? 23.492 5.761 -27.767 1.00 84.62 68 VAL A N 1
ATOM 540 C CA . VAL A 1 68 ? 22.737 6.891 -27.198 1.00 84.62 68 VAL A CA 1
ATOM 541 C C . VAL A 1 68 ? 21.328 6.450 -26.808 1.00 84.62 68 VAL A C 1
ATOM 543 O O . VAL A 1 68 ? 20.876 6.718 -25.693 1.00 84.62 68 VAL A O 1
ATOM 546 N N . TRP A 1 69 ? 20.657 5.710 -27.690 1.00 83.75 69 TRP A N 1
ATOM 547 C CA . TRP A 1 69 ? 19.308 5.214 -27.438 1.00 83.75 69 TRP A CA 1
ATOM 548 C C . TRP A 1 69 ? 19.265 4.206 -26.278 1.00 83.75 69 TRP A C 1
ATOM 550 O O . TRP A 1 69 ? 18.441 4.325 -25.370 1.00 83.75 69 TRP A O 1
ATOM 560 N N . THR A 1 70 ? 20.203 3.255 -26.242 1.00 86.25 70 THR A N 1
ATOM 561 C CA . THR A 1 70 ? 20.321 2.279 -25.145 1.00 86.25 70 THR A CA 1
ATOM 562 C C . THR A 1 70 ? 20.597 2.966 -23.808 1.00 86.25 70 THR A C 1
ATOM 564 O O . THR A 1 70 ? 20.000 2.607 -22.793 1.00 86.25 70 THR A O 1
ATOM 567 N N . ASN A 1 71 ? 21.481 3.968 -23.786 1.00 89.25 71 ASN A N 1
ATOM 568 C CA . ASN A 1 71 ? 21.764 4.736 -22.574 1.00 89.25 71 ASN A CA 1
ATOM 569 C C . ASN A 1 71 ? 20.522 5.501 -22.100 1.00 89.25 71 ASN A C 1
ATOM 571 O O . ASN A 1 71 ? 20.233 5.492 -20.907 1.00 89.25 71 ASN A O 1
ATOM 575 N N . SER A 1 72 ? 19.741 6.083 -23.016 1.00 90.06 72 SER A N 1
ATOM 576 C CA . SER A 1 72 ? 18.480 6.752 -22.679 1.00 90.06 72 SER A CA 1
ATOM 577 C C . SER A 1 72 ? 17.480 5.803 -22.007 1.00 90.06 72 SER A C 1
ATOM 579 O O . SER A 1 72 ? 16.939 6.135 -20.949 1.00 90.06 72 SER A O 1
ATOM 581 N N . LEU A 1 73 ? 17.290 4.589 -22.541 1.00 90.06 73 LEU A N 1
ATOM 582 C CA . LEU A 1 73 ? 16.402 3.601 -21.916 1.00 90.06 73 LEU A CA 1
ATOM 583 C C . LEU A 1 73 ? 16.922 3.103 -20.564 1.00 90.06 73 LEU A C 1
ATOM 585 O O . LEU A 1 73 ? 16.134 2.934 -19.636 1.00 90.06 73 LEU A O 1
ATOM 589 N N . LYS A 1 74 ? 18.239 2.924 -20.409 1.00 91.12 74 LYS A N 1
ATOM 590 C CA . LYS A 1 74 ? 18.841 2.593 -19.107 1.00 91.12 74 LYS A CA 1
ATOM 591 C C . LYS A 1 74 ? 18.613 3.699 -18.080 1.00 91.12 74 LYS A C 1
ATOM 593 O O . LYS A 1 74 ? 18.267 3.396 -16.943 1.00 91.12 74 LYS A O 1
ATOM 598 N N . CYS A 1 75 ? 18.757 4.965 -18.471 1.00 94.19 75 CYS A N 1
ATOM 599 C CA . CYS A 1 75 ? 18.437 6.101 -17.606 1.00 94.19 75 CYS A CA 1
ATOM 600 C C . CYS A 1 75 ? 16.948 6.123 -17.234 1.00 94.19 75 CYS A C 1
ATOM 602 O O . CYS A 1 75 ? 16.622 6.330 -16.067 1.00 94.19 75 CYS A O 1
ATOM 604 N N . LYS A 1 76 ? 16.048 5.853 -18.191 1.00 94.12 76 LYS A N 1
ATOM 605 C CA . LYS A 1 76 ? 14.604 5.731 -17.935 1.00 94.12 76 LYS A CA 1
ATOM 606 C C . LYS A 1 76 ? 14.304 4.625 -16.921 1.00 94.12 76 LYS A C 1
ATOM 608 O O . LYS A 1 76 ? 13.560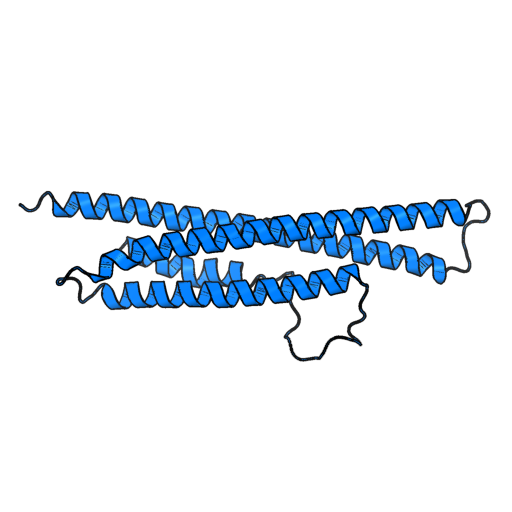 4.867 -15.975 1.00 94.12 76 LYS A O 1
ATOM 613 N N . LEU A 1 77 ? 14.902 3.444 -17.088 1.00 94.38 77 LEU A N 1
ATOM 614 C CA . LEU A 1 77 ? 14.764 2.337 -16.140 1.00 94.38 77 LEU A CA 1
ATOM 615 C C . LEU A 1 77 ? 15.315 2.712 -14.759 1.00 94.38 77 LEU A C 1
ATOM 617 O O . LEU A 1 77 ? 14.638 2.491 -13.763 1.00 94.38 77 LEU A O 1
ATOM 621 N N . GLY A 1 78 ? 16.500 3.325 -14.697 1.00 95.56 78 GLY A N 1
ATOM 622 C CA . GLY A 1 78 ? 17.098 3.792 -13.445 1.00 95.56 78 GLY A CA 1
ATOM 623 C C . GLY A 1 78 ? 16.190 4.761 -12.684 1.00 95.56 78 GLY A C 1
ATOM 624 O O . GLY A 1 78 ? 15.936 4.554 -11.502 1.00 95.56 78 GLY A O 1
ATOM 625 N N . SER A 1 79 ? 15.623 5.753 -13.376 1.00 96.94 79 SER A N 1
ATOM 626 C CA . SER A 1 79 ? 14.677 6.704 -12.777 1.00 96.94 79 SER A CA 1
ATOM 627 C C . SER A 1 79 ? 13.375 6.031 -12.328 1.00 96.94 79 SER A C 1
ATOM 629 O O . SER A 1 79 ? 12.887 6.309 -11.236 1.00 96.94 79 SER A O 1
ATOM 631 N N . ALA A 1 80 ? 12.824 5.110 -13.125 1.00 96.31 80 ALA A N 1
ATOM 632 C CA . ALA A 1 80 ? 11.626 4.365 -12.740 1.00 96.31 80 ALA A CA 1
ATOM 633 C C . ALA A 1 80 ? 11.867 3.503 -11.487 1.00 96.31 80 ALA A C 1
ATOM 635 O O . ALA A 1 80 ? 11.017 3.449 -10.597 1.00 96.31 80 ALA A O 1
ATOM 636 N N . LEU A 1 81 ? 13.036 2.859 -11.395 1.00 96.56 81 LEU A N 1
ATOM 637 C CA . LEU A 1 81 ? 13.439 2.081 -10.226 1.00 96.56 81 LEU A CA 1
ATOM 638 C C . LEU A 1 81 ? 13.544 2.966 -8.985 1.00 96.56 81 LEU A C 1
ATOM 640 O O . LEU A 1 81 ? 12.929 2.639 -7.971 1.00 96.56 81 LEU A O 1
ATOM 644 N N . GLU A 1 82 ? 14.259 4.088 -9.071 1.00 97.75 82 GLU A N 1
ATOM 645 C CA . GLU A 1 82 ? 14.405 5.050 -7.972 1.00 97.75 82 GLU A CA 1
ATOM 646 C C . GLU A 1 82 ? 13.041 5.527 -7.455 1.00 97.75 82 GLU A C 1
ATOM 648 O O . GLU A 1 82 ? 12.753 5.387 -6.265 1.00 97.75 82 GLU A O 1
ATOM 653 N N . ASN A 1 83 ? 12.151 5.948 -8.361 1.00 97.50 83 ASN A N 1
ATOM 654 C CA . ASN A 1 83 ? 10.787 6.358 -8.020 1.00 97.50 83 ASN A CA 1
ATOM 655 C C . ASN A 1 83 ? 10.002 5.235 -7.320 1.00 97.50 83 ASN A C 1
ATOM 657 O O . ASN A 1 83 ? 9.264 5.492 -6.368 1.00 97.50 83 ASN A O 1
ATOM 661 N N . SER A 1 84 ? 10.164 3.982 -7.763 1.00 97.19 84 SER A N 1
ATOM 662 C CA . SER A 1 84 ? 9.486 2.835 -7.147 1.00 97.19 84 SER A CA 1
ATOM 663 C C . SER A 1 84 ? 9.974 2.559 -5.721 1.00 97.19 84 SER A C 1
ATOM 665 O O . SER A 1 84 ? 9.162 2.277 -4.842 1.00 97.19 84 SER A O 1
ATOM 667 N N . PHE A 1 85 ? 11.282 2.680 -5.463 1.00 97.81 85 PHE A N 1
ATOM 668 C CA . PHE A 1 85 ? 11.844 2.520 -4.121 1.00 97.81 85 PHE A CA 1
ATOM 669 C C . PHE A 1 85 ? 11.417 3.660 -3.198 1.00 97.81 85 PHE A C 1
ATOM 671 O O . PHE A 1 85 ? 11.089 3.418 -2.035 1.00 97.81 85 PHE A O 1
ATOM 678 N N . GLU A 1 86 ? 11.364 4.888 -3.712 1.00 98.19 86 GLU A N 1
ATOM 679 C CA . GLU A 1 86 ? 10.867 6.032 -2.953 1.00 98.19 86 GLU A CA 1
ATOM 680 C C . GLU A 1 86 ? 9.384 5.855 -2.583 1.00 98.19 86 GLU A C 1
ATOM 682 O O . GLU A 1 86 ? 9.013 6.026 -1.419 1.00 98.19 86 GLU A O 1
ATOM 687 N N . ALA A 1 87 ? 8.546 5.429 -3.536 1.00 97.75 87 ALA A N 1
ATOM 688 C CA . ALA A 1 87 ? 7.137 5.122 -3.290 1.00 97.75 87 ALA A CA 1
ATOM 689 C C . ALA A 1 87 ? 6.962 4.003 -2.252 1.00 97.75 87 ALA A C 1
ATOM 691 O O . ALA A 1 87 ? 6.146 4.131 -1.340 1.00 97.75 87 ALA A O 1
ATOM 692 N N . MET A 1 88 ? 7.776 2.946 -2.324 1.00 97.56 88 MET A N 1
ATOM 693 C CA . MET A 1 88 ? 7.761 1.864 -1.336 1.00 97.56 88 MET A CA 1
ATOM 694 C C . MET A 1 88 ? 8.131 2.371 0.067 1.00 97.56 88 MET A C 1
ATOM 696 O O . MET A 1 88 ? 7.518 1.978 1.061 1.00 97.56 88 MET A O 1
ATOM 700 N N . ASN A 1 89 ? 9.099 3.285 0.171 1.00 97.94 89 ASN A N 1
ATOM 701 C CA . ASN A 1 89 ? 9.488 3.879 1.449 1.00 97.94 89 ASN A CA 1
ATOM 702 C C . ASN A 1 89 ? 8.384 4.778 2.040 1.00 97.94 89 ASN A C 1
ATOM 704 O O . ASN A 1 89 ? 8.113 4.722 3.246 1.00 97.94 89 ASN A O 1
ATOM 708 N N . ARG A 1 90 ? 7.701 5.569 1.201 1.00 98.25 90 ARG A N 1
ATOM 709 C CA . ARG A 1 90 ? 6.535 6.362 1.626 1.00 98.25 90 ARG A CA 1
ATOM 710 C C . ARG A 1 90 ? 5.394 5.469 2.103 1.00 98.25 90 ARG A C 1
ATOM 712 O O . ARG A 1 90 ? 4.863 5.700 3.188 1.00 98.25 90 ARG A O 1
ATOM 719 N N . LEU A 1 91 ? 5.093 4.392 1.378 1.00 97.50 91 LEU A N 1
ATOM 720 C CA . LEU A 1 91 ? 4.082 3.416 1.783 1.00 97.50 91 LEU A CA 1
ATOM 721 C C . LEU A 1 91 ? 4.431 2.725 3.106 1.00 97.50 91 LEU A C 1
ATOM 723 O O . LEU A 1 91 ? 3.566 2.563 3.969 1.00 97.50 91 LEU A O 1
ATOM 727 N N . ARG A 1 92 ? 5.701 2.363 3.317 1.00 97.06 92 ARG A N 1
ATOM 728 C CA . ARG A 1 92 ? 6.169 1.812 4.597 1.00 97.06 92 ARG A CA 1
ATOM 729 C C . ARG A 1 92 ? 5.928 2.791 5.744 1.00 97.06 92 ARG A C 1
ATOM 731 O O . ARG A 1 92 ? 5.428 2.395 6.792 1.00 97.06 92 ARG A O 1
ATOM 738 N N . THR A 1 93 ? 6.238 4.066 5.528 1.00 97.94 93 THR A N 1
ATOM 739 C CA . THR A 1 93 ? 5.999 5.131 6.513 1.00 97.94 93 THR A CA 1
ATOM 740 C C . THR A 1 93 ? 4.507 5.282 6.805 1.00 97.94 93 THR A C 1
ATOM 742 O O . THR A 1 93 ? 4.099 5.303 7.963 1.00 97.94 93 THR A O 1
ATOM 745 N N . ALA A 1 94 ? 3.670 5.298 5.765 1.00 97.44 94 ALA A N 1
ATOM 746 C CA . ALA A 1 94 ? 2.222 5.346 5.921 1.00 97.44 94 ALA A CA 1
ATOM 747 C C . ALA A 1 94 ? 1.678 4.120 6.679 1.00 97.44 94 ALA A C 1
ATOM 749 O O . ALA A 1 94 ? 0.773 4.261 7.496 1.00 97.44 94 ALA A O 1
ATOM 750 N N . SER A 1 95 ? 2.257 2.934 6.468 1.00 96.94 95 SER A N 1
ATOM 751 C CA . SER A 1 95 ? 1.853 1.695 7.151 1.00 96.94 95 SER A CA 1
ATOM 752 C C . SER A 1 95 ? 2.144 1.764 8.651 1.00 96.94 95 SER A C 1
ATOM 754 O O . SER A 1 95 ? 1.299 1.396 9.465 1.00 96.94 95 SER A O 1
ATOM 756 N N . LEU A 1 96 ? 3.314 2.295 9.025 1.00 96.94 96 LEU A N 1
ATOM 757 C CA . LEU A 1 96 ? 3.670 2.541 10.426 1.00 96.94 96 LEU A CA 1
ATOM 758 C C . LEU A 1 96 ? 2.724 3.558 11.072 1.00 96.94 96 LEU A C 1
ATOM 760 O O . LEU A 1 96 ? 2.211 3.302 12.158 1.00 96.94 96 LEU A O 1
ATOM 764 N N . ASN A 1 97 ? 2.409 4.652 10.372 1.00 96.69 97 ASN A N 1
ATOM 765 C CA . ASN A 1 97 ? 1.455 5.647 10.863 1.00 96.69 97 ASN A CA 1
ATOM 766 C C . ASN A 1 97 ? 0.072 5.029 11.119 1.00 96.69 97 ASN A C 1
ATOM 768 O O . ASN A 1 97 ? -0.554 5.315 12.137 1.00 96.69 97 ASN A O 1
ATOM 772 N N . VAL A 1 98 ? -0.411 4.162 10.221 1.00 96.56 98 VAL A N 1
ATOM 773 C CA . VAL A 1 98 ? -1.671 3.434 10.424 1.00 96.56 98 VAL A CA 1
ATOM 774 C C . VAL A 1 98 ? -1.602 2.578 11.691 1.00 96.56 98 VAL A C 1
ATOM 776 O O . VAL A 1 98 ? -2.510 2.660 12.518 1.00 96.56 98 VAL A O 1
ATOM 779 N N . LEU A 1 99 ? -0.530 1.804 11.885 1.00 95.06 99 LEU A N 1
ATOM 780 C CA . LEU A 1 99 ? -0.351 0.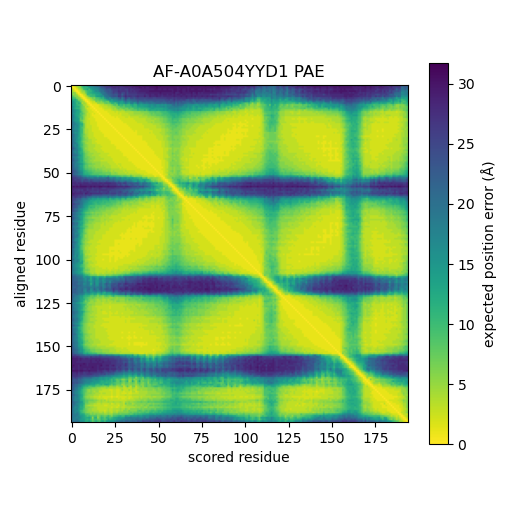976 13.083 1.00 95.06 99 LEU A CA 1
ATOM 781 C C . LEU A 1 99 ? -0.366 1.810 14.373 1.00 95.06 99 LEU A C 1
ATOM 783 O O . LEU A 1 99 ? -1.081 1.444 15.306 1.00 95.06 99 LEU A O 1
ATOM 787 N N . GLU A 1 100 ? 0.330 2.949 14.405 1.00 95.19 100 GLU A N 1
ATOM 788 C CA . GLU A 1 100 ? 0.333 3.866 15.555 1.00 95.19 100 GLU A CA 1
ATOM 789 C C . GLU A 1 100 ? -1.067 4.423 15.868 1.00 95.19 100 GLU A C 1
ATOM 791 O O . GLU A 1 100 ? -1.459 4.533 17.036 1.00 95.19 100 GLU A O 1
ATOM 796 N N . ARG A 1 101 ? -1.867 4.762 14.844 1.00 94.31 101 ARG A N 1
ATOM 797 C CA . ARG A 1 101 ? -3.251 5.226 15.059 1.00 94.31 101 ARG A CA 1
ATOM 798 C C . ARG A 1 101 ? -4.152 4.117 15.580 1.00 94.31 101 ARG A C 1
ATOM 800 O O . ARG A 1 101 ? -4.957 4.375 16.472 1.00 94.31 101 ARG A O 1
ATOM 807 N N . ILE A 1 102 ? -3.996 2.895 15.075 1.00 92.25 102 ILE A N 1
ATOM 808 C CA . ILE A 1 102 ? -4.727 1.723 15.573 1.00 92.25 102 ILE A CA 1
ATOM 809 C C . ILE A 1 102 ? -4.344 1.410 17.026 1.00 92.25 102 ILE A C 1
ATOM 811 O O . ILE A 1 102 ? -5.218 1.138 17.842 1.00 92.25 102 ILE A O 1
ATOM 815 N N . GLU A 1 103 ? -3.065 1.508 17.387 1.00 91.12 103 GLU A N 1
ATOM 816 C CA . GLU A 1 103 ? -2.615 1.371 18.777 1.00 91.12 103 GLU A CA 1
ATOM 817 C C . GLU A 1 103 ? -3.186 2.458 19.689 1.00 91.12 103 GLU A C 1
ATOM 819 O O . GLU A 1 103 ? -3.696 2.156 20.767 1.00 91.12 103 GLU A O 1
ATOM 824 N N . SER A 1 104 ? -3.203 3.708 19.227 1.00 89.69 104 SER A N 1
ATOM 825 C CA . SER A 1 104 ? -3.835 4.806 19.965 1.00 89.69 104 SER A CA 1
ATOM 826 C C . SER A 1 104 ? -5.327 4.534 20.215 1.00 89.69 104 SER A C 1
ATOM 828 O O . SER A 1 104 ? -5.814 4.738 21.326 1.00 89.69 104 SER A O 1
ATOM 830 N N . LEU A 1 105 ? -6.042 4.010 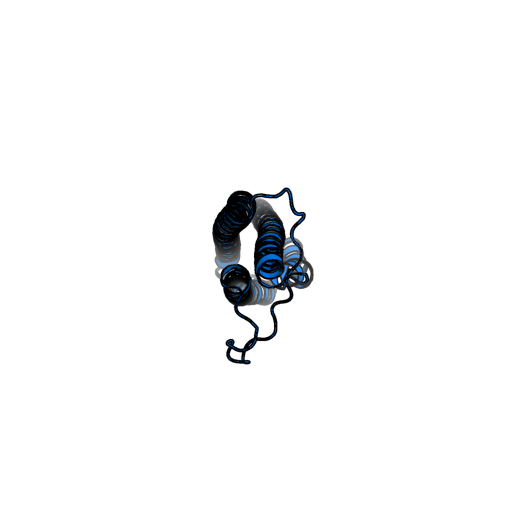19.212 1.00 87.25 105 LEU A N 1
ATOM 831 C CA . LEU A 1 105 ? -7.440 3.575 19.328 1.00 87.25 105 LEU A CA 1
ATOM 832 C C . LEU A 1 105 ? -7.636 2.506 20.408 1.00 87.25 105 LEU A C 1
ATOM 834 O O . LEU A 1 105 ? -8.547 2.619 21.228 1.00 87.25 105 LEU A O 1
ATOM 838 N N . GLU A 1 106 ? -6.779 1.488 20.444 1.00 86.19 106 GLU A N 1
ATOM 839 C CA . GLU A 1 106 ? -6.852 0.436 21.462 1.00 86.19 106 GLU A CA 1
ATOM 840 C C . GLU A 1 106 ? -6.577 0.959 22.871 1.00 86.19 106 GLU A C 1
ATOM 842 O O . GLU A 1 106 ? -7.290 0.600 23.811 1.00 86.19 106 GLU A O 1
ATOM 847 N N . ILE A 1 107 ? -5.593 1.851 23.024 1.00 84.50 107 ILE A N 1
ATOM 848 C CA . ILE A 1 107 ? -5.289 2.488 24.311 1.00 84.50 107 ILE A CA 1
ATOM 849 C C . ILE A 1 107 ? -6.489 3.290 24.819 1.00 84.50 107 ILE A C 1
ATOM 851 O O . ILE A 1 107 ? -6.708 3.333 26.024 1.00 84.50 107 ILE A O 1
ATOM 855 N N . VAL A 1 108 ? -7.292 3.898 23.942 1.00 80.69 108 VAL A N 1
ATOM 856 C CA . VAL A 1 108 ? -8.520 4.600 24.353 1.00 80.69 108 VAL A CA 1
ATOM 857 C C . VAL A 1 108 ? -9.671 3.640 24.669 1.00 80.69 108 VAL A C 1
ATOM 859 O O . VAL A 1 108 ? -10.493 3.949 25.531 1.00 80.69 108 VAL A O 1
ATOM 862 N N . LEU A 1 109 ? -9.713 2.459 24.047 1.00 77.12 109 LEU A N 1
ATOM 863 C CA . LEU A 1 109 ? -10.731 1.434 24.312 1.00 77.12 109 LEU A CA 1
ATOM 864 C C . LEU A 1 109 ? -10.489 0.664 25.625 1.00 77.12 109 LEU A C 1
ATOM 866 O O . LEU A 1 109 ? -11.447 0.343 26.329 1.00 77.12 109 LEU A O 1
ATOM 870 N N . CYS A 1 110 ? -9.234 0.406 26.004 1.00 72.19 110 CYS A N 1
ATOM 871 C CA . CYS A 1 110 ? -8.855 -0.377 27.194 1.00 72.19 110 CYS A CA 1
ATOM 872 C C . CYS A 1 110 ? -9.244 0.209 28.581 1.00 72.19 110 CYS A C 1
ATOM 874 O O . CYS A 1 110 ? -9.551 -0.561 29.488 1.00 72.19 110 CYS A O 1
ATOM 876 N N . PRO A 1 111 ? -9.280 1.532 28.830 1.00 61.44 111 PRO A N 1
ATOM 877 C CA . PRO A 1 111 ? -9.706 2.109 30.111 1.00 61.44 111 PRO A CA 1
ATOM 878 C C . PRO A 1 111 ? -11.176 1.848 30.463 1.00 61.44 111 PRO A C 1
ATOM 880 O O . PRO A 1 111 ? -11.579 2.038 31.611 1.00 61.44 111 PRO A O 1
ATOM 883 N N . SER A 1 112 ? -11.973 1.409 29.492 1.00 54.75 112 SER A N 1
ATOM 884 C CA . SER A 1 112 ? -13.375 1.007 29.646 1.00 54.75 112 SER A CA 1
ATOM 885 C C . SER A 1 112 ? -13.539 -0.295 30.447 1.00 54.75 112 SER A C 1
ATOM 887 O O . SER A 1 112 ? -14.641 -0.631 30.865 1.00 54.75 112 SER A O 1
ATOM 889 N N . ILE A 1 113 ? -12.438 -1.020 30.681 1.00 49.75 113 ILE A N 1
ATOM 890 C CA . ILE A 1 113 ? -12.417 -2.376 31.239 1.00 49.75 113 ILE A CA 1
ATOM 891 C C . ILE A 1 113 ? -12.532 -2.418 32.776 1.00 49.75 113 ILE A C 1
ATOM 893 O O . ILE A 1 113 ? -12.826 -3.459 33.357 1.00 49.75 113 ILE A O 1
ATOM 897 N N . GLY A 1 114 ? -12.333 -1.284 33.455 1.00 45.91 114 GLY A N 1
ATOM 898 C CA . GLY A 1 114 ? -12.281 -1.205 34.921 1.00 45.91 114 GLY A CA 1
ATOM 899 C C . GLY A 1 114 ? -13.535 -0.668 35.621 1.00 45.91 114 GLY A C 1
ATOM 900 O O . GLY A 1 114 ? -13.474 -0.416 36.823 1.00 45.91 114 GLY A O 1
ATOM 901 N N . LEU A 1 115 ? -14.639 -0.428 34.905 1.00 50.25 115 LEU A N 1
ATOM 902 C CA . LEU A 1 115 ? -15.878 0.105 35.485 1.00 50.25 115 LEU A CA 1
ATOM 903 C C . LEU A 1 115 ? -16.869 -1.042 35.762 1.00 50.25 115 LEU A C 1
ATOM 905 O O . LEU A 1 115 ? -17.335 -1.667 34.813 1.00 50.25 115 LEU A O 1
ATOM 909 N N . PRO A 1 116 ? -17.210 -1.324 37.035 1.00 46.03 116 PRO A N 1
ATOM 910 C CA . PRO A 1 116 ? -18.012 -2.491 37.421 1.00 46.03 116 PRO A CA 1
ATOM 911 C C . PRO A 1 116 ? -19.486 -2.456 36.965 1.00 46.03 116 PRO A C 1
ATOM 913 O O . PRO A 1 116 ? -20.180 -3.452 37.135 1.00 46.03 116 PRO A O 1
ATOM 916 N N . ASP A 1 117 ? -19.945 -1.362 36.344 1.00 51.72 117 ASP A N 1
ATOM 917 C CA . ASP A 1 117 ? -21.354 -1.132 35.988 1.00 51.72 117 ASP A CA 1
ATOM 918 C C . ASP A 1 117 ? -21.668 -1.215 34.474 1.00 51.72 117 ASP A C 1
ATOM 920 O O . ASP A 1 117 ? -22.751 -0.806 34.062 1.00 51.72 117 ASP A O 1
ATOM 924 N N . LEU A 1 118 ? -20.777 -1.744 33.617 1.00 52.22 118 LEU A N 1
ATOM 925 C CA . LEU A 1 118 ? -21.055 -1.908 32.171 1.00 52.22 118 LEU A CA 1
ATOM 926 C C . LEU A 1 118 ? -21.080 -3.378 31.697 1.00 52.22 118 LEU A C 1
ATOM 928 O O . LEU A 1 118 ? -20.210 -3.793 30.927 1.00 52.22 118 LEU A O 1
ATOM 932 N N . PRO A 1 119 ? -22.089 -4.179 32.087 1.00 51.03 119 PRO A N 1
ATOM 933 C CA . PRO A 1 119 ? -22.279 -5.519 31.529 1.00 51.03 119 PRO A CA 1
ATOM 934 C C . PRO A 1 119 ? -22.640 -5.501 30.029 1.00 51.03 119 PRO A C 1
ATOM 936 O O . PRO A 1 119 ? -22.240 -6.414 29.310 1.00 51.03 119 PRO A O 1
ATOM 939 N N . ASP A 1 120 ? -23.294 -4.446 29.527 1.00 55.00 120 ASP A N 1
ATOM 940 C CA . ASP A 1 120 ? -23.772 -4.400 28.133 1.00 55.00 120 ASP A CA 1
ATOM 941 C C . ASP A 1 120 ? -22.731 -3.874 27.122 1.00 55.00 120 ASP A C 1
ATOM 943 O O . ASP A 1 120 ? -22.807 -4.189 25.936 1.00 55.00 120 ASP A O 1
ATOM 947 N N . ASN A 1 121 ? -21.707 -3.135 27.567 1.00 66.12 121 ASN A N 1
ATOM 948 C CA . ASN A 1 121 ? -20.698 -2.538 26.673 1.00 66.12 121 ASN A CA 1
ATOM 949 C C . ASN A 1 121 ? -19.421 -3.395 26.549 1.00 66.12 121 ASN A C 1
ATOM 951 O O . ASN A 1 121 ? -18.645 -3.249 25.605 1.00 66.12 121 ASN A O 1
ATOM 955 N N . TRP A 1 122 ? -19.208 -4.350 27.464 1.00 72.12 122 TRP A N 1
ATOM 956 C CA . TRP A 1 122 ? -18.032 -5.228 27.448 1.00 72.12 122 TRP A CA 1
ATOM 957 C C . TRP A 1 122 ? -17.934 -6.078 26.178 1.00 72.12 122 TRP A C 1
ATOM 959 O O . TRP A 1 122 ? -16.871 -6.158 25.561 1.00 72.12 122 TRP A O 1
ATOM 969 N N . ALA A 1 123 ? -19.045 -6.698 25.769 1.00 75.94 123 ALA A N 1
ATOM 970 C CA . ALA A 1 123 ? -19.091 -7.515 24.559 1.00 75.94 123 ALA A CA 1
ATOM 971 C C . ALA A 1 123 ? -18.741 -6.689 23.311 1.00 75.94 123 ALA A C 1
ATOM 973 O O . ALA A 1 123 ? -18.029 -7.165 22.426 1.00 75.94 123 ALA A O 1
ATOM 974 N N . HIS A 1 124 ? -19.184 -5.430 23.273 1.00 75.50 124 HIS A N 1
ATOM 975 C CA . HIS A 1 124 ? -18.929 -4.519 22.163 1.00 75.50 124 HIS A CA 1
ATOM 976 C C . HIS A 1 124 ? -17.477 -4.033 22.127 1.00 75.50 124 HIS A C 1
ATOM 978 O O . HIS A 1 124 ? -16.827 -4.107 21.086 1.00 75.50 124 HIS A O 1
ATOM 984 N N . ILE A 1 125 ? -16.916 -3.638 23.274 1.00 78.75 125 ILE A N 1
ATOM 985 C CA . ILE A 1 125 ? -15.494 -3.276 23.402 1.00 78.75 125 ILE A CA 1
ATOM 986 C C . ILE A 1 125 ? -14.597 -4.466 23.041 1.00 78.75 125 ILE A C 1
ATOM 988 O O . ILE A 1 125 ? -13.631 -4.309 22.295 1.00 78.75 125 ILE A O 1
ATOM 992 N N . SER A 1 126 ? -14.933 -5.668 23.518 1.00 82.44 126 SER A N 1
ATOM 993 C CA . SER A 1 126 ? -14.205 -6.896 23.188 1.00 82.44 126 SER A CA 1
ATOM 994 C C . SER A 1 126 ? -14.234 -7.185 21.684 1.00 82.44 126 SER A C 1
ATOM 996 O O . SER A 1 126 ? -13.197 -7.520 21.109 1.00 82.44 126 SER A O 1
ATOM 998 N N . ASN A 1 127 ? -15.381 -6.980 21.029 1.00 84.88 127 ASN A N 1
ATOM 999 C CA . ASN A 1 127 ? -15.503 -7.093 19.578 1.00 84.88 127 ASN A CA 1
ATOM 1000 C C . ASN A 1 127 ? -14.634 -6.052 18.846 1.00 84.88 127 ASN A C 1
ATOM 1002 O O . ASN A 1 127 ? -13.884 -6.415 17.942 1.00 84.88 127 ASN A O 1
ATOM 1006 N N . CYS A 1 128 ? -14.654 -4.783 19.269 1.00 85.06 128 CYS A N 1
ATOM 1007 C CA . CYS A 1 128 ? -13.801 -3.731 18.704 1.00 85.06 128 CYS A CA 1
ATOM 1008 C C . CYS A 1 128 ? -12.308 -4.071 18.820 1.00 85.06 128 CYS A C 1
ATOM 1010 O O . CYS A 1 128 ? -11.585 -3.977 17.833 1.00 85.06 128 CYS A O 1
ATOM 1012 N N . LEU A 1 129 ? -11.848 -4.517 19.992 1.00 87.19 129 LEU A N 1
ATOM 1013 C CA . LEU A 1 129 ? -10.453 -4.923 20.200 1.00 87.19 129 LEU A CA 1
ATOM 1014 C C . LEU A 1 129 ? -10.080 -6.147 19.352 1.00 87.19 129 LEU A C 1
ATOM 1016 O O . LEU A 1 129 ? -9.008 -6.184 18.750 1.00 87.19 129 LEU A O 1
ATOM 1020 N N . SER A 1 130 ? -10.972 -7.137 19.256 1.00 88.50 130 SER A N 1
ATOM 1021 C CA . SER A 1 130 ? -10.755 -8.310 18.404 1.00 88.50 130 SER A CA 1
ATOM 1022 C C . SER A 1 130 ? -10.629 -7.925 16.932 1.00 88.50 130 SER A C 1
ATOM 1024 O O . SER A 1 130 ? -9.763 -8.466 16.239 1.00 88.50 130 SER A O 1
ATOM 1026 N N . LEU A 1 131 ? -11.458 -6.986 16.469 1.00 89.25 131 LEU A N 1
ATOM 1027 C CA . LEU A 1 131 ? -11.345 -6.424 15.133 1.00 89.25 131 LEU A CA 1
ATOM 1028 C C . LEU A 1 131 ? -9.988 -5.741 14.979 1.00 89.25 131 LEU A C 1
ATOM 1030 O O . LEU A 1 131 ? -9.217 -6.179 14.134 1.00 89.25 131 LEU A O 1
ATOM 1034 N N . LEU A 1 132 ? -9.642 -4.739 15.792 1.00 90.38 132 LEU A N 1
ATOM 1035 C CA . LEU A 1 132 ? -8.377 -3.995 15.655 1.00 90.38 132 LEU A CA 1
ATOM 1036 C C . LEU A 1 132 ? -7.142 -4.913 15.637 1.00 90.38 132 LEU A C 1
ATOM 1038 O O . LEU A 1 132 ? -6.244 -4.717 14.817 1.00 90.38 132 LEU A O 1
ATOM 1042 N N . ASN A 1 133 ? -7.139 -5.982 16.434 1.00 90.31 133 ASN A N 1
ATOM 1043 C CA . ASN A 1 133 ? -6.084 -6.989 16.370 1.00 90.31 133 ASN A CA 1
ATOM 1044 C C . ASN A 1 133 ? -6.039 -7.712 15.011 1.00 90.31 133 ASN A C 1
ATOM 1046 O O . ASN A 1 133 ? -4.972 -7.845 14.411 1.00 90.31 133 ASN A O 1
ATOM 1050 N N . ARG A 1 134 ? -7.198 -8.124 14.479 1.00 91.56 134 ARG A N 1
ATOM 1051 C CA . ARG A 1 134 ? -7.296 -8.694 13.128 1.00 91.56 134 ARG A CA 1
ATOM 1052 C C . ARG A 1 134 ? -6.817 -7.705 12.064 1.00 91.56 134 ARG A C 1
ATOM 1054 O O . ARG A 1 134 ? -6.097 -8.118 11.162 1.00 91.56 134 ARG A O 1
ATOM 1061 N N . PHE A 1 135 ? -7.149 -6.419 12.178 1.00 92.12 135 PHE A N 1
ATOM 1062 C CA . PHE A 1 135 ? -6.692 -5.394 11.234 1.00 92.12 135 PHE A CA 1
ATOM 1063 C C . PHE A 1 135 ? -5.172 -5.380 11.107 1.00 92.12 135 PHE A C 1
ATOM 1065 O O . PHE A 1 135 ? -4.651 -5.333 9.998 1.00 92.12 135 PHE A O 1
ATOM 1072 N N . ARG A 1 136 ? -4.454 -5.457 12.234 1.00 92.75 136 ARG A N 1
ATOM 1073 C CA . ARG A 1 136 ? -2.986 -5.486 12.229 1.00 92.75 136 ARG A CA 1
ATOM 1074 C C . ARG A 1 136 ? -2.437 -6.697 11.492 1.00 92.75 136 ARG A C 1
ATOM 1076 O O . ARG A 1 136 ? -1.493 -6.552 10.721 1.00 92.75 136 ARG A O 1
ATOM 1083 N N . THR A 1 137 ? -3.023 -7.872 11.717 1.00 91.69 137 THR A N 1
ATOM 1084 C CA . THR A 1 137 ? -2.628 -9.096 11.009 1.00 91.69 137 THR A CA 1
ATOM 1085 C C . THR A 1 137 ? -2.848 -8.958 9.505 1.00 91.69 137 THR A C 1
ATOM 1087 O O . THR A 1 137 ? -1.948 -9.258 8.728 1.00 91.69 137 THR A O 1
ATOM 1090 N N . GLU A 1 138 ? -4.011 -8.457 9.087 1.00 91.88 138 GLU A N 1
ATOM 1091 C CA . GLU A 1 138 ? -4.321 -8.260 7.666 1.00 91.88 138 GLU A CA 1
ATOM 1092 C C . GLU A 1 138 ? -3.416 -7.189 7.034 1.00 91.88 138 GLU A C 1
ATOM 1094 O O . GLU A 1 138 ? -2.992 -7.343 5.892 1.00 91.88 138 GLU A O 1
ATOM 1099 N N . LEU A 1 139 ? -3.045 -6.144 7.786 1.00 93.56 139 LEU A N 1
ATOM 1100 C CA . LEU A 1 139 ? -2.176 -5.073 7.292 1.00 93.56 139 LEU A CA 1
ATOM 1101 C C . LEU A 1 139 ? -0.760 -5.594 7.079 1.00 93.56 139 LEU A C 1
ATOM 1103 O O . LEU A 1 139 ? -0.152 -5.289 6.056 1.00 93.56 139 LEU A O 1
ATOM 1107 N N . ALA A 1 140 ? -0.252 -6.402 8.012 1.00 92.38 140 ALA A N 1
ATOM 1108 C CA . ALA A 1 140 ? 1.038 -7.065 7.862 1.00 92.38 140 ALA A CA 1
ATOM 1109 C C . ALA A 1 140 ? 1.050 -7.980 6.627 1.00 92.38 140 ALA A C 1
ATOM 1111 O O . ALA A 1 140 ? 1.941 -7.857 5.789 1.00 92.38 140 ALA A O 1
ATOM 1112 N N . ASN A 1 141 ? 0.016 -8.812 6.461 1.00 91.25 141 ASN A N 1
ATOM 1113 C CA . ASN A 1 141 ? -0.114 -9.701 5.306 1.00 91.25 141 ASN A CA 1
ATOM 1114 C C . ASN A 1 141 ? -0.159 -8.927 3.977 1.00 91.25 141 ASN A C 1
ATOM 1116 O O . ASN A 1 141 ? 0.490 -9.322 3.007 1.00 91.25 141 ASN A O 1
ATOM 1120 N N . GLU A 1 142 ? -0.912 -7.824 3.912 1.00 91.44 142 GLU A N 1
ATOM 1121 C CA . GLU A 1 142 ? -0.983 -7.000 2.703 1.00 91.44 142 GLU A CA 1
ATOM 1122 C C . GLU A 1 142 ? 0.346 -6.282 2.433 1.00 91.44 142 GLU A C 1
ATOM 1124 O O . GLU A 1 142 ? 0.787 -6.246 1.288 1.00 91.44 142 GLU A O 1
ATOM 1129 N N . CYS A 1 143 ? 1.044 -5.791 3.464 1.00 93.00 143 CYS A N 1
ATOM 1130 C CA . CYS A 1 143 ? 2.381 -5.205 3.315 1.00 93.00 143 CYS A CA 1
ATOM 1131 C C . CYS A 1 143 ? 3.403 -6.214 2.770 1.00 93.00 143 CYS A C 1
ATOM 1133 O O . CYS A 1 143 ? 4.191 -5.865 1.888 1.00 93.00 143 CYS A O 1
ATOM 1135 N N . ASP A 1 144 ? 3.372 -7.461 3.246 1.00 91.25 144 ASP A N 1
ATOM 1136 C CA . ASP A 1 144 ? 4.236 -8.532 2.740 1.00 91.25 144 ASP A CA 1
ATOM 1137 C C . ASP A 1 144 ? 3.930 -8.838 1.266 1.00 91.25 144 ASP A C 1
ATOM 1139 O O . ASP A 1 144 ? 4.840 -8.939 0.436 1.00 91.25 144 ASP A O 1
ATOM 1143 N N . ALA A 1 145 ? 2.644 -8.914 0.913 1.00 90.38 145 ALA A N 1
ATOM 1144 C CA . ALA A 1 145 ? 2.195 -9.126 -0.459 1.00 90.38 145 ALA A CA 1
ATOM 1145 C C . ALA A 1 145 ? 2.625 -7.980 -1.396 1.00 90.38 145 ALA A C 1
ATOM 1147 O O . ALA A 1 145 ? 3.123 -8.228 -2.498 1.00 90.38 145 ALA A O 1
ATOM 1148 N N . ILE A 1 146 ? 2.512 -6.731 -0.934 1.00 92.50 146 ILE A N 1
ATOM 1149 C CA . ILE A 1 146 ? 2.986 -5.538 -1.643 1.00 92.50 146 ILE A CA 1
ATOM 1150 C C . ILE A 1 146 ? 4.507 -5.583 -1.838 1.00 92.50 146 ILE A C 1
ATOM 1152 O O . ILE A 1 146 ?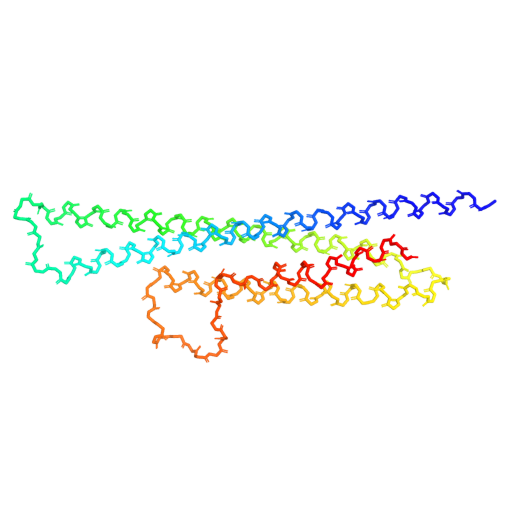 4.996 -5.280 -2.927 1.00 92.50 146 ILE A O 1
ATOM 1156 N N . GLY A 1 147 ? 5.263 -5.991 -0.815 1.00 92.06 147 GLY A N 1
ATOM 1157 C CA . GLY A 1 147 ? 6.714 -6.150 -0.906 1.00 92.06 147 GLY A CA 1
ATOM 1158 C C . GLY A 1 147 ? 7.117 -7.159 -1.982 1.00 92.06 147 GLY A C 1
ATOM 1159 O O . GLY A 1 147 ? 7.983 -6.874 -2.810 1.00 92.06 147 GLY A O 1
ATOM 1160 N N . LEU A 1 148 ? 6.440 -8.309 -2.039 1.00 89.94 148 LEU A N 1
ATOM 1161 C CA . LEU A 1 148 ? 6.656 -9.300 -3.098 1.00 89.94 148 LEU A CA 1
ATOM 1162 C C . LEU A 1 148 ? 6.296 -8.749 -4.484 1.00 89.94 148 LEU A C 1
ATOM 1164 O O . LEU A 1 148 ? 7.047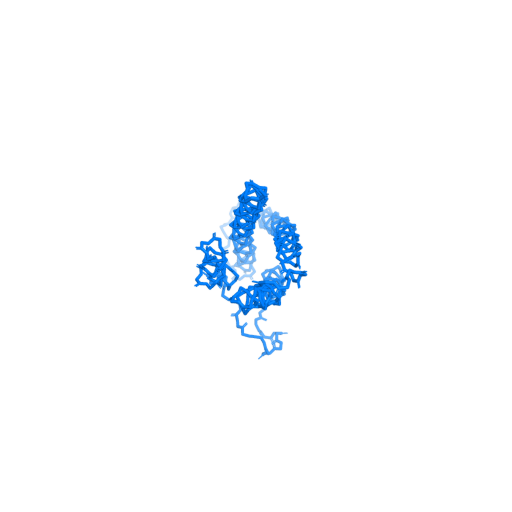 -8.964 -5.436 1.00 89.94 148 LEU A O 1
ATOM 1168 N N . TYR A 1 149 ? 5.185 -8.020 -4.602 1.00 89.69 149 TYR A N 1
ATOM 1169 C CA . TYR A 1 149 ? 4.782 -7.362 -5.847 1.00 89.69 149 TYR A CA 1
ATOM 1170 C C . TYR A 1 149 ? 5.836 -6.354 -6.337 1.00 89.69 149 TYR A C 1
ATOM 1172 O O . TYR A 1 149 ? 6.235 -6.399 -7.503 1.00 89.69 149 TYR A O 1
ATOM 1180 N N . HIS A 1 150 ? 6.344 -5.490 -5.452 1.00 92.81 150 HIS A N 1
ATOM 1181 C CA . HIS A 1 150 ? 7.397 -4.521 -5.777 1.00 92.81 150 HIS A CA 1
ATOM 1182 C C . HIS A 1 150 ? 8.686 -5.212 -6.236 1.00 92.81 150 HIS A C 1
ATOM 1184 O O . HIS A 1 150 ? 9.233 -4.856 -7.281 1.00 92.81 150 HIS A O 1
ATOM 1190 N N . LEU A 1 151 ? 9.125 -6.259 -5.528 1.00 91.12 151 LEU A N 1
ATOM 1191 C CA . LEU A 1 151 ? 10.305 -7.041 -5.911 1.00 91.12 151 LEU A CA 1
ATOM 1192 C C . LEU A 1 151 ? 10.148 -7.687 -7.293 1.00 91.12 151 LEU A C 1
ATOM 1194 O O . LEU A 1 151 ? 11.092 -7.671 -8.085 1.00 91.12 151 LEU A O 1
ATOM 1198 N N . ARG A 1 152 ? 8.966 -8.229 -7.613 1.00 87.12 152 ARG A N 1
ATOM 1199 C CA . ARG A 1 152 ? 8.695 -8.799 -8.944 1.00 87.12 152 ARG A CA 1
ATOM 1200 C C . ARG A 1 152 ? 8.828 -7.749 -10.043 1.00 87.12 152 ARG A C 1
ATOM 1202 O O . ARG A 1 152 ? 9.504 -8.013 -11.036 1.00 87.12 152 ARG A O 1
ATOM 1209 N N . ALA A 1 153 ? 8.253 -6.563 -9.838 1.00 88.56 153 ALA A N 1
ATOM 1210 C CA . ALA A 1 153 ? 8.344 -5.462 -10.794 1.00 88.56 153 ALA A CA 1
ATOM 1211 C C . ALA A 1 153 ? 9.796 -4.995 -11.000 1.00 88.56 153 ALA A C 1
ATOM 1213 O O . ALA A 1 153 ? 10.240 -4.845 -12.136 1.00 88.56 153 ALA A O 1
ATOM 1214 N N . VAL A 1 154 ? 10.556 -4.815 -9.914 1.00 90.69 154 VAL A N 1
ATOM 1215 C CA . VAL A 1 154 ? 11.953 -4.347 -9.953 1.00 90.69 154 VAL A CA 1
ATOM 1216 C C . VAL A 1 154 ? 12.869 -5.329 -10.676 1.00 90.69 154 VAL A C 1
ATOM 1218 O O . VAL A 1 154 ? 13.617 -4.931 -11.571 1.00 90.69 154 VAL A O 1
ATOM 1221 N N . PHE A 1 155 ? 12.809 -6.607 -10.306 1.00 85.38 155 PHE A N 1
ATOM 1222 C CA . PHE A 1 155 ? 13.751 -7.613 -10.799 1.00 85.38 155 PHE A CA 1
ATOM 1223 C C . PHE A 1 155 ? 13.312 -8.298 -12.087 1.00 85.38 155 PHE A C 1
ATOM 1225 O O . PHE A 1 155 ? 14.041 -9.158 -12.575 1.00 85.38 155 PHE A O 1
ATOM 1232 N N . LYS A 1 156 ? 12.151 -7.922 -12.643 1.00 72.69 156 LYS A N 1
ATOM 1233 C CA . LYS A 1 156 ? 11.573 -8.584 -13.817 1.00 72.69 156 LYS A CA 1
ATOM 1234 C C . LYS A 1 156 ? 11.535 -10.108 -13.615 1.00 72.69 156 LYS A C 1
ATOM 1236 O O . LYS A 1 156 ? 11.866 -10.887 -14.507 1.00 72.69 156 LYS A O 1
ATOM 1241 N N . ASN A 1 157 ? 11.201 -10.526 -12.394 1.00 60.81 157 ASN A N 1
ATOM 1242 C CA . ASN A 1 157 ? 11.079 -11.940 -12.077 1.00 60.81 157 ASN A CA 1
ATOM 1243 C C . ASN A 1 157 ? 9.827 -12.447 -12.786 1.00 60.81 157 ASN A C 1
ATOM 1245 O O . ASN A 1 157 ? 8.718 -12.175 -12.327 1.00 60.81 157 ASN A O 1
ATOM 1249 N N . ASP A 1 158 ? 10.012 -13.166 -13.894 1.00 53.59 158 ASP A N 1
ATOM 1250 C CA . ASP A 1 158 ? 8.946 -13.975 -14.474 1.00 53.59 158 ASP A CA 1
ATOM 1251 C C . ASP A 1 158 ? 8.383 -14.883 -13.376 1.00 53.59 158 ASP A C 1
ATOM 1253 O O . ASP A 1 158 ? 9.137 -15.461 -12.582 1.00 53.59 158 ASP A O 1
ATOM 1257 N N . ASP A 1 159 ? 7.060 -15.051 -13.360 1.00 51.53 159 ASP A N 1
ATOM 1258 C CA . ASP A 1 159 ? 6.312 -15.860 -12.383 1.00 51.53 159 ASP A CA 1
ATOM 1259 C C . ASP A 1 159 ? 6.829 -17.314 -12.239 1.00 51.53 159 ASP A C 1
ATOM 1261 O O . ASP A 1 159 ? 6.456 -18.028 -11.311 1.00 51.53 159 ASP A O 1
ATOM 1265 N N . SER A 1 160 ? 7.747 -17.743 -13.111 1.00 44.62 160 SER A N 1
ATOM 1266 C CA . SER A 1 160 ? 8.484 -19.011 -13.080 1.00 44.62 160 SER A CA 1
ATOM 1267 C C . SER A 1 160 ? 9.323 -19.285 -11.818 1.00 44.62 160 SER A C 1
ATOM 1269 O O . SER A 1 160 ? 9.630 -20.447 -11.548 1.00 44.62 160 SER A O 1
ATOM 1271 N N . HIS A 1 161 ? 9.691 -18.266 -11.028 1.00 43.66 161 HIS A N 1
ATOM 1272 C CA . HIS A 1 161 ? 10.571 -18.430 -9.856 1.00 43.66 161 HIS A CA 1
ATOM 1273 C C . HIS A 1 161 ? 9.906 -18.171 -8.495 1.00 43.66 161 HIS A C 1
ATOM 1275 O O . HIS A 1 161 ? 10.587 -18.193 -7.468 1.00 43.66 161 HIS A O 1
ATOM 1281 N N . SER A 1 162 ? 8.588 -17.953 -8.443 1.00 44.47 162 SER A N 1
ATOM 1282 C CA . SER A 1 162 ? 7.883 -17.784 -7.167 1.00 44.47 162 SER A CA 1
ATOM 1283 C C . SER A 1 162 ? 7.302 -19.119 -6.686 1.00 44.47 162 SER A C 1
ATOM 1285 O O . SER A 1 162 ? 6.565 -19.757 -7.439 1.00 44.47 162 SER A O 1
ATOM 1287 N N . PRO A 1 163 ? 7.580 -19.563 -5.443 1.00 42.06 163 PRO A N 1
ATOM 1288 C CA . PRO A 1 163 ? 6.872 -20.700 -4.877 1.00 42.06 163 PRO A CA 1
ATOM 1289 C C . PRO A 1 163 ? 5.380 -20.349 -4.838 1.00 42.06 163 PRO A C 1
ATOM 1291 O O . PRO A 1 163 ? 4.982 -19.314 -4.303 1.00 42.06 163 PRO A O 1
ATOM 1294 N N . SER A 1 164 ? 4.569 -21.204 -5.452 1.00 44.09 164 SER A N 1
ATOM 1295 C CA . SER A 1 164 ? 3.141 -21.054 -5.764 1.00 44.09 164 SER A CA 1
ATOM 1296 C C . SER A 1 164 ? 2.203 -21.034 -4.542 1.00 44.09 164 SER A C 1
ATOM 1298 O O . SER A 1 164 ? 1.147 -21.660 -4.566 1.00 44.09 164 SER A O 1
ATOM 1300 N N . VAL A 1 165 ? 2.594 -20.389 -3.440 1.00 45.78 165 VAL A N 1
ATOM 1301 C CA . VAL A 1 165 ? 1.978 -20.599 -2.117 1.00 45.78 165 VAL A CA 1
ATOM 1302 C C . VAL A 1 165 ? 1.172 -19.394 -1.618 1.00 45.78 165 VAL A C 1
ATOM 1304 O O . VAL A 1 165 ? 0.357 -19.554 -0.715 1.00 45.78 165 VAL A O 1
ATOM 1307 N N . LEU A 1 166 ? 1.316 -18.206 -2.215 1.00 49.28 166 LEU A N 1
ATOM 1308 C CA . LEU A 1 166 ? 0.520 -17.032 -1.836 1.00 49.28 166 LEU A CA 1
ATOM 1309 C C . LEU A 1 166 ? -0.500 -16.685 -2.928 1.00 49.28 166 LEU A C 1
ATOM 1311 O O . LEU A 1 166 ? -0.142 -16.722 -4.110 1.00 49.28 166 LEU A O 1
ATOM 1315 N N . PRO A 1 167 ? -1.757 -16.354 -2.565 1.00 53.22 167 PRO A N 1
ATOM 1316 C CA . PRO A 1 167 ? -2.722 -15.853 -3.533 1.00 53.22 167 PRO A CA 1
ATOM 1317 C C . PRO A 1 167 ? -2.129 -14.627 -4.244 1.00 53.22 167 PRO A C 1
ATOM 1319 O O . PRO A 1 167 ? -1.416 -13.844 -3.609 1.00 53.22 167 PRO A O 1
ATOM 1322 N N . PRO A 1 168 ? -2.371 -14.463 -5.555 1.00 62.12 168 PRO A N 1
ATOM 1323 C CA . PRO A 1 168 ? -1.862 -13.313 -6.281 1.00 62.12 168 PRO A CA 1
ATOM 1324 C C . PRO A 1 168 ? -2.391 -12.040 -5.617 1.00 62.12 168 PRO A C 1
ATOM 1326 O O . PRO A 1 168 ? -3.600 -11.861 -5.474 1.00 62.12 168 PRO A O 1
ATOM 1329 N N . PHE A 1 169 ? -1.472 -11.181 -5.179 1.00 69.56 169 PHE A N 1
ATOM 1330 C CA . PHE A 1 169 ? -1.796 -9.825 -4.766 1.00 69.56 169 PHE A CA 1
ATOM 1331 C C . PHE A 1 169 ? -2.476 -9.119 -5.942 1.00 69.56 169 PHE A C 1
ATOM 1333 O O . PHE A 1 169 ? -1.865 -8.989 -7.005 1.00 69.56 169 PHE A O 1
ATOM 1340 N N . ASP A 1 170 ? -3.728 -8.692 -5.767 1.00 77.75 170 ASP A N 1
ATOM 1341 C CA . ASP A 1 170 ? -4.394 -7.829 -6.739 1.00 77.75 170 ASP A CA 1
ATOM 1342 C C . ASP A 1 170 ? -4.172 -6.366 -6.329 1.00 77.75 170 ASP A C 1
ATOM 1344 O O . ASP A 1 170 ? -4.794 -5.904 -5.367 1.00 77.75 170 ASP A O 1
ATOM 1348 N N . PRO A 1 171 ? -3.323 -5.611 -7.050 1.00 72.69 171 PRO A N 1
ATOM 1349 C CA . PRO A 1 171 ? -3.059 -4.211 -6.734 1.00 72.69 171 PRO A CA 1
ATOM 1350 C C . PRO A 1 171 ? -4.320 -3.332 -6.793 1.00 72.69 171 PRO A C 1
ATOM 1352 O O . PRO A 1 171 ? -4.354 -2.265 -6.188 1.00 72.69 171 PRO A O 1
ATOM 1355 N N . ASN A 1 172 ? -5.379 -3.763 -7.484 1.00 75.75 172 ASN A N 1
ATOM 1356 C CA . ASN A 1 172 ? -6.619 -2.994 -7.602 1.00 75.75 172 ASN A CA 1
ATOM 1357 C C . ASN A 1 172 ? -7.585 -3.222 -6.431 1.00 75.75 172 ASN A C 1
ATOM 1359 O O . ASN A 1 172 ? -8.560 -2.480 -6.288 1.00 75.75 172 ASN A O 1
ATOM 1363 N N . LEU A 1 173 ? -7.338 -4.232 -5.594 1.00 82.69 173 LEU A N 1
ATOM 1364 C CA . LEU A 1 173 ? -8.220 -4.627 -4.501 1.00 82.69 173 LEU A CA 1
ATOM 1365 C C . LEU A 1 173 ? -7.465 -4.595 -3.177 1.00 82.69 173 LEU A C 1
ATOM 1367 O O . LEU A 1 173 ? -7.031 -5.623 -2.663 1.00 82.69 173 LEU A O 1
ATOM 1371 N N . SER A 1 174 ? -7.365 -3.401 -2.592 1.00 85.44 174 SER A N 1
ATOM 1372 C CA . SER A 1 174 ? -6.796 -3.285 -1.253 1.00 85.44 174 SER A CA 1
ATOM 1373 C C . SER A 1 174 ? -7.714 -3.915 -0.206 1.00 85.44 174 SER A C 1
ATOM 1375 O O . SER A 1 174 ? -8.855 -3.477 -0.003 1.00 85.44 174 SER A O 1
ATOM 1377 N N . VAL A 1 175 ? -7.187 -4.927 0.482 1.00 87.62 175 VAL A N 1
ATOM 1378 C CA . VAL A 1 175 ? -7.895 -5.661 1.533 1.00 87.62 175 VAL A CA 1
ATOM 1379 C C . VAL A 1 175 ? -8.118 -4.744 2.728 1.00 87.62 175 VAL A C 1
ATOM 1381 O O . VAL A 1 175 ? -9.238 -4.646 3.215 1.00 87.62 175 VAL A O 1
ATOM 1384 N N . ILE A 1 176 ? -7.101 -4.000 3.148 1.00 90.56 176 ILE A N 1
ATOM 1385 C CA . ILE A 1 176 ? -7.145 -3.078 4.279 1.00 90.56 176 ILE A CA 1
ATOM 1386 C C . ILE A 1 176 ? -8.123 -1.940 4.065 1.00 90.56 176 ILE A C 1
ATOM 1388 O O . ILE A 1 176 ? -8.917 -1.655 4.964 1.00 90.56 176 ILE A O 1
ATOM 1392 N N . TRP A 1 177 ? -8.128 -1.325 2.881 1.00 90.81 177 TRP A N 1
ATOM 1393 C CA . TRP A 1 177 ? -9.107 -0.285 2.576 1.00 90.81 177 TRP A CA 1
ATOM 1394 C C . TRP A 1 177 ? -10.536 -0.831 2.661 1.00 90.81 177 TRP A C 1
ATOM 1396 O O . TRP A 1 177 ? -11.399 -0.241 3.316 1.00 90.81 177 TRP A O 1
ATOM 1406 N N . LYS A 1 178 ? -10.776 -1.992 2.040 1.00 89.88 178 LYS A N 1
ATOM 1407 C CA . LYS A 1 178 ? -12.087 -2.640 2.032 1.00 89.88 178 LYS A CA 1
ATOM 1408 C C . LYS A 1 178 ? -12.535 -3.023 3.439 1.00 89.88 178 LYS A C 1
ATOM 1410 O O . LYS A 1 178 ? -13.634 -2.663 3.852 1.00 89.88 178 LYS A O 1
ATOM 1415 N N . LEU A 1 179 ? -11.674 -3.721 4.176 1.00 89.50 179 LEU A N 1
ATOM 1416 C CA . LEU A 1 179 ? -11.911 -4.115 5.556 1.00 89.50 179 LEU A CA 1
ATOM 1417 C C . LEU A 1 179 ? -12.269 -2.880 6.381 1.00 89.50 179 LEU A C 1
ATOM 1419 O O . LEU A 1 179 ? -13.355 -2.851 6.959 1.00 89.50 179 LEU A O 1
ATOM 1423 N N . TRP A 1 180 ? -11.426 -1.842 6.371 1.00 92.62 180 TRP A N 1
ATOM 1424 C CA . TRP A 1 180 ? -11.662 -0.629 7.150 1.00 92.62 180 TRP A CA 1
ATOM 1425 C C . TRP A 1 180 ? -13.047 -0.030 6.894 1.00 92.62 180 TRP A C 1
ATOM 1427 O O . TRP A 1 180 ? -13.795 0.217 7.839 1.00 92.62 180 TRP A O 1
ATOM 1437 N N . MET A 1 181 ? -13.407 0.154 5.623 1.00 90.94 181 MET A N 1
ATOM 1438 C CA . MET A 1 181 ? -14.654 0.810 5.233 1.00 90.94 181 MET A CA 1
ATOM 1439 C C . MET A 1 181 ? -15.900 -0.043 5.492 1.00 90.94 181 MET A C 1
ATOM 1441 O O . MET A 1 181 ? -16.924 0.495 5.912 1.00 90.94 181 MET A O 1
ATOM 1445 N N . GLU A 1 182 ? -15.831 -1.352 5.243 1.00 89.94 182 GLU A N 1
ATOM 1446 C CA . GLU A 1 182 ? -17.005 -2.235 5.263 1.00 89.94 182 GLU A CA 1
ATOM 1447 C C . GLU A 1 182 ? -17.250 -2.896 6.624 1.00 89.94 182 GLU A C 1
ATOM 1449 O O . GLU A 1 182 ? -18.394 -3.203 6.950 1.00 89.94 182 GLU A O 1
ATOM 1454 N N . LEU A 1 183 ? -16.203 -3.118 7.425 1.00 87.56 183 LEU A N 1
ATOM 1455 C CA . LEU A 1 183 ? -16.307 -3.878 8.676 1.00 87.56 183 LEU A CA 1
ATOM 1456 C C . LEU A 1 183 ? -15.931 -3.058 9.909 1.00 87.56 183 LEU A C 1
ATOM 1458 O O . LEU A 1 183 ? -16.639 -3.100 10.911 1.00 87.56 183 LEU A O 1
ATOM 1462 N N . TYR A 1 184 ? -14.842 -2.296 9.857 1.00 87.31 184 TYR A N 1
ATOM 1463 C CA . TYR A 1 184 ? -14.272 -1.690 11.064 1.00 87.31 184 TYR A CA 1
ATOM 1464 C C . TYR A 1 184 ? -14.927 -0.358 11.384 1.00 87.31 184 TYR A C 1
ATOM 1466 O O . TYR A 1 184 ? -15.426 -0.159 12.489 1.00 87.31 184 TYR A O 1
ATOM 1474 N N . LEU A 1 185 ? -14.972 0.548 10.408 1.00 88.38 185 LEU A N 1
ATOM 1475 C CA . LEU A 1 185 ? -15.538 1.878 10.576 1.00 88.38 185 LEU A CA 1
ATOM 1476 C C . LEU A 1 185 ? -17.015 1.845 11.017 1.00 88.38 185 LEU A C 1
ATOM 1478 O O . LEU A 1 185 ? -17.359 2.617 11.915 1.00 88.38 185 LEU A O 1
ATOM 1482 N N . PRO A 1 186 ? -17.891 0.968 10.478 1.00 87.62 186 PRO A N 1
ATOM 1483 C CA . PRO A 1 186 ? -19.258 0.840 10.976 1.00 87.62 186 PRO A CA 1
ATOM 1484 C C . PRO A 1 186 ? -19.310 0.411 12.446 1.00 87.62 186 PRO A C 1
ATOM 1486 O O . PRO A 1 186 ? -19.993 1.053 13.243 1.00 87.62 186 PRO A O 1
ATOM 1489 N N . VAL A 1 187 ? -18.545 -0.617 12.830 1.00 84.56 187 VAL A N 1
ATOM 1490 C CA . VAL A 1 187 ? -18.533 -1.137 14.207 1.00 84.56 187 VAL A CA 1
ATOM 1491 C C . VAL A 1 187 ? -17.982 -0.093 15.183 1.00 84.56 187 VAL A C 1
ATOM 1493 O O . VAL A 1 187 ? -18.617 0.196 16.199 1.00 84.56 187 VAL A O 1
ATOM 1496 N N . LEU A 1 188 ? -16.873 0.565 14.843 1.00 82.44 188 LEU A N 1
ATOM 1497 C CA . LEU A 1 188 ? -16.291 1.623 15.671 1.00 82.44 188 LEU A CA 1
ATOM 1498 C C . LEU A 1 188 ? -17.248 2.810 15.832 1.00 82.44 188 LEU A C 1
ATOM 1500 O O . LEU A 1 188 ? -17.365 3.346 16.926 1.00 82.44 188 LEU A O 1
ATOM 1504 N N . ARG A 1 189 ? -17.996 3.194 14.789 1.00 81.06 189 ARG A N 1
ATOM 1505 C CA . ARG A 1 189 ? -19.009 4.259 14.892 1.00 81.06 189 ARG A CA 1
ATOM 1506 C C . ARG A 1 189 ? -20.182 3.872 15.781 1.00 81.06 189 ARG A C 1
ATOM 1508 O O . ARG A 1 189 ? -20.664 4.720 16.528 1.00 81.06 189 ARG A O 1
ATOM 1515 N N . THR A 1 190 ? -20.632 2.617 15.733 1.00 74.94 190 THR A N 1
ATOM 1516 C CA . THR A 1 190 ? -21.692 2.158 16.646 1.00 74.94 190 THR A CA 1
ATOM 1517 C C . THR A 1 190 ? -21.253 2.216 18.105 1.00 74.94 190 THR A C 1
ATOM 1519 O O . THR A 1 190 ? -22.066 2.587 18.939 1.00 74.94 190 THR A O 1
ATOM 1522 N N . ALA A 1 191 ? -19.965 1.988 18.399 1.00 66.56 191 ALA A N 1
ATOM 1523 C CA . ALA A 1 191 ? -19.414 2.111 19.754 1.00 66.56 191 ALA A CA 1
ATOM 1524 C C . ALA A 1 191 ? -19.458 3.540 20.329 1.00 66.56 191 ALA A C 1
ATOM 1526 O O . ALA A 1 191 ? -19.351 3.715 21.537 1.00 66.56 191 ALA A O 1
ATOM 1527 N N . VAL A 1 192 ? -19.616 4.561 19.481 1.00 58.62 192 VAL A N 1
ATOM 1528 C CA . VAL A 1 192 ? -19.753 5.968 19.903 1.00 58.62 192 VAL A CA 1
ATOM 1529 C C . VAL A 1 192 ? -21.189 6.326 20.283 1.00 58.62 192 VAL A C 1
ATOM 1531 O O . VAL A 1 192 ? -21.416 7.309 20.973 1.00 58.62 192 VAL A O 1
ATOM 1534 N N . HIS A 1 193 ? -22.173 5.560 19.817 1.00 54.34 193 HIS A N 1
ATOM 1535 C CA . HIS A 1 193 ? -23.592 5.910 19.952 1.00 54.34 193 HIS A CA 1
ATOM 1536 C C . HIS A 1 193 ? -24.353 4.993 20.923 1.00 54.34 193 HIS A C 1
ATOM 1538 O O . HIS A 1 193 ? -25.548 5.200 21.137 1.00 54.34 193 HIS A O 1
ATOM 1544 N N . SER A 1 194 ? -23.673 3.983 21.470 1.00 49.66 194 SER A N 1
ATOM 1545 C CA . SER A 1 194 ? -24.151 3.023 22.473 1.00 49.66 194 SER A CA 1
ATOM 1546 C C . SER A 1 194 ? -23.637 3.380 23.860 1.00 49.66 194 SER A C 1
ATOM 1548 O O . SER A 1 194 ? -24.466 3.446 24.790 1.00 49.66 194 SER A O 1
#